Protein AF-0000000083611579 (afdb_homodimer)

InterPro domains:
  IPR036388 Winged helix-like DNA-binding domain superfamily [G3DSA:1.10.10.10] (25-136)

Foldseek 3Di:
DPDDDDPPDDPPPPDDPPRDDDQQPQVVVCVLLPLAHPLLSVVLVVQRVQADPVVQWHFDDLVVSCVVSVPDDSVVSVVSVVSCVVQVQWDWDADPVRTIIIHGDRHDHPVVVCVVCVVSVVVSVVVVVVVVVVVVVVVVVVVVVVVVVVVD/DPDDDDPPDDPPPPDDPPRDDDQQPQVVVCVLLPLAHPLLSVVLVVQVVQADPVVQWHFDDLVVSCVVSVPDDSVVSVVSVVSCVVQVQWDWDADPVRTIIIHGDRHDHPVVVCVVCVVSVVVSVVVVVVVVVVVVVVVVVVVVVVVVVVVD

Organism: NCBI:txid2304605

pLDDT: mean 95.29, std 7.44, range [42.47, 98.94]

Radius of gyration: 21.67 Å; Cα contacts (8 Å, |Δi|>4): 420; chains: 2; bounding box: 49×81×58 Å

Solvent-accessible surface area (backbone atoms only — not comparable to full-atom values): 16593 Å² total; per-residue (Å²): 129,80,73,41,76,51,60,86,37,58,30,80,94,62,69,52,94,87,43,51,44,82,35,56,54,44,53,44,55,37,35,40,53,62,50,43,52,53,59,34,52,54,52,52,49,50,45,60,69,52,48,31,82,92,80,63,35,16,61,72,51,70,58,53,52,23,48,58,59,55,42,91,48,68,64,60,54,52,53,35,53,49,35,37,34,43,49,18,35,30,45,81,47,67,43,96,86,62,44,56,29,34,38,52,29,29,67,56,50,70,66,60,46,43,70,73,36,51,69,41,48,52,53,36,51,51,50,40,49,53,47,52,51,52,50,52,51,51,51,52,54,50,54,51,53,55,55,55,59,73,73,104,130,80,71,41,77,52,62,86,36,58,30,79,94,63,70,50,93,86,42,51,46,80,37,54,56,45,54,43,54,36,34,41,52,62,50,43,51,52,60,34,52,55,52,53,50,49,45,60,70,51,47,31,81,91,79,64,34,17,62,70,50,72,58,53,51,23,50,58,60,55,42,90,51,68,64,59,54,52,52,35,52,50,35,38,34,44,49,18,35,32,44,80,46,69,42,96,86,64,45,56,29,34,38,50,28,30,66,55,51,69,66,60,47,43,69,74,37,52,69,44,48,52,53,36,51,51,51,40,51,53,46,50,51,52,49,52,50,52,49,53,52,51,54,51,54,54,56,55,60,73,72,104

Structure (mmCIF, N/CA/C/O backbone):
data_AF-0000000083611579-model_v1
#
loop_
_entity.id
_entity.type
_entity.pdbx_description
1 polymer 'Transcriptional regulator'
#
loop_
_atom_site.group_PDB
_atom_site.id
_atom_site.type_symbol
_atom_site.label_atom_id
_atom_site.label_alt_id
_atom_site.label_comp_id
_atom_site.label_asym_id
_atom_site.label_entity_id
_atom_site.label_seq_id
_atom_site.pdbx_PDB_ins_code
_atom_site.Cartn_x
_atom_site.Cartn_y
_atom_site.Cartn_z
_atom_site.occupancy
_atom_site.B_iso_or_equiv
_atom_site.auth_seq_id
_atom_site.auth_comp_id
_atom_site.auth_asym_id
_atom_site.auth_atom_id
_atom_site.pdbx_PDB_model_num
ATOM 1 N N . MET A 1 1 ? -21.781 11.016 -6.281 1 43.25 1 MET A N 1
ATOM 2 C CA . MET A 1 1 ? -20.844 10.078 -5.664 1 43.25 1 MET A CA 1
ATOM 3 C C . MET A 1 1 ? -21.266 9.758 -4.23 1 43.25 1 MET A C 1
ATOM 5 O O . MET A 1 1 ? -21.438 10.664 -3.418 1 43.25 1 MET A O 1
ATOM 9 N N . VAL A 1 2 ? -21.953 8.766 -3.934 1 50.66 2 VAL A N 1
ATOM 10 C CA . VAL A 1 2 ? -22.578 8.5 -2.643 1 50.66 2 VAL A CA 1
ATOM 11 C C . VAL A 1 2 ? -21.516 8.43 -1.556 1 50.66 2 VAL A C 1
ATOM 13 O O . VAL A 1 2 ? -20.516 7.719 -1.706 1 50.66 2 VAL A O 1
ATOM 16 N N . ALA A 1 3 ? -21.438 9.43 -0.738 1 62.97 3 ALA A N 1
ATOM 17 C CA . ALA A 1 3 ? -20.547 9.469 0.422 1 62.97 3 ALA A CA 1
ATOM 18 C C . ALA A 1 3 ? -20.625 8.172 1.22 1 62.97 3 ALA A C 1
ATOM 20 O O . ALA A 1 3 ? -21.719 7.75 1.623 1 62.97 3 ALA A O 1
ATOM 21 N N . MET A 1 4 ? -19.562 7.215 1.034 1 80.62 4 MET A N 1
ATOM 22 C CA . MET A 1 4 ? -19.516 5.938 1.741 1 80.62 4 MET A CA 1
ATOM 23 C C . MET A 1 4 ? -19.656 6.145 3.246 1 80.62 4 MET A C 1
ATOM 25 O O . MET A 1 4 ? -19.219 7.164 3.779 1 80.62 4 MET A O 1
ATOM 29 N N . ARG A 1 5 ? -20.469 5.328 3.775 1 89.31 5 ARG A N 1
ATOM 30 C CA . ARG A 1 5 ? -20.609 5.312 5.23 1 89.31 5 ARG A CA 1
ATOM 31 C C . ARG A 1 5 ? -19.297 4.867 5.891 1 89.31 5 ARG A C 1
ATOM 33 O O . ARG A 1 5 ? -18.688 3.891 5.461 1 89.31 5 ARG A O 1
ATOM 40 N N . SER A 1 6 ? -18.875 5.574 6.883 1 95.12 6 SER A N 1
ATOM 41 C CA . SER A 1 6 ? -17.703 5.207 7.684 1 95.12 6 SER A CA 1
ATOM 42 C C . SER A 1 6 ? -18.094 4.238 8.797 1 95.12 6 SER A C 1
ATOM 44 O O . SER A 1 6 ? -19.25 4.16 9.195 1 95.12 6 SER A O 1
ATOM 46 N N . SER A 1 7 ? -17.172 3.463 9.289 1 96.62 7 SER A N 1
ATOM 47 C CA . SER A 1 7 ? -17.391 2.625 10.461 1 96.62 7 SER A CA 1
ATOM 48 C C . SER A 1 7 ? -17.5 3.465 11.727 1 96.62 7 SER A C 1
ATOM 50 O O . SER A 1 7 ? -18.062 3.02 12.734 1 96.62 7 SER A O 1
ATOM 52 N N . ASN A 1 8 ? -16.891 4.664 11.781 1 96.25 8 ASN A N 1
ATOM 53 C CA . ASN A 1 8 ? -16.781 5.555 12.938 1 96.25 8 ASN A CA 1
ATOM 54 C C . ASN A 1 8 ? -16.047 4.883 14.094 1 96.25 8 ASN A C 1
ATOM 56 O O . ASN A 1 8 ? -16.234 5.25 15.25 1 96.25 8 ASN A O 1
ATOM 60 N N . VAL A 1 9 ? -15.367 3.82 13.797 1 97.25 9 VAL A N 1
ATOM 61 C CA . VAL A 1 9 ? -14.516 3.133 14.758 1 97.25 9 VAL A CA 1
ATOM 62 C C . VAL A 1 9 ? -13.047 3.414 14.453 1 97.25 9 VAL A C 1
ATOM 64 O O . VAL A 1 9 ? -12.578 3.135 13.344 1 97.25 9 VAL A O 1
ATOM 67 N N . ILE A 1 10 ? -12.359 3.934 15.422 1 97.75 10 ILE A N 1
ATOM 68 C CA . ILE A 1 10 ? -10.938 4.203 15.234 1 97.75 10 ILE A CA 1
ATOM 69 C C . ILE A 1 10 ? -10.203 2.904 14.914 1 97.75 10 ILE A C 1
ATOM 71 O O . ILE A 1 10 ? -10.391 1.891 15.586 1 97.75 10 ILE A O 1
ATOM 75 N N . CYS A 1 11 ? -9.367 2.947 13.953 1 98.31 11 CYS A N 1
ATOM 76 C CA . CYS A 1 11 ? -8.734 1.718 13.484 1 98.31 11 CYS A CA 1
ATOM 77 C C . CYS A 1 11 ? -7.738 1.189 14.508 1 98.31 11 CYS A C 1
ATOM 79 O O . CYS A 1 11 ? -7.773 0.009 14.859 1 98.31 11 CYS A O 1
ATOM 81 N N . LYS A 1 12 ? -6.969 2.213 14.992 1 95.94 12 LYS A N 1
ATOM 82 C CA . LYS A 1 12 ? -5.918 1.836 15.938 1 95.94 12 LYS A CA 1
ATOM 83 C C . LYS A 1 12 ? -6.504 1.159 17.172 1 95.94 12 LYS A C 1
ATOM 85 O O . LYS A 1 12 ? -7.441 1.674 17.781 1 95.94 12 LYS A O 1
ATOM 90 N N . ASP A 1 13 ? -6.074 -0.025 17.547 1 91.56 13 ASP A N 1
ATOM 91 C CA . ASP A 1 13 ? -6.391 -0.746 18.766 1 91.56 13 ASP A CA 1
ATOM 92 C C . ASP A 1 13 ? -7.723 -1.479 18.656 1 91.56 13 ASP A C 1
ATOM 94 O O . ASP A 1 13 ? -8.188 -2.096 19.609 1 91.56 13 ASP A O 1
ATOM 98 N N . ASN A 1 14 ? -8.391 -1.396 17.453 1 96.31 14 ASN A N 1
ATOM 99 C CA . ASN A 1 14 ? -9.703 -2.02 17.328 1 96.31 14 ASN A CA 1
ATOM 100 C C . ASN A 1 14 ? -9.695 -3.133 16.297 1 96.31 14 ASN A C 1
ATOM 102 O O . ASN A 1 14 ? -10.758 -3.635 15.906 1 96.31 14 ASN A O 1
ATOM 106 N N . LEU A 1 15 ? -8.57 -3.496 15.859 1 97.12 15 LEU A N 1
ATOM 107 C CA . LEU A 1 15 ? -8.453 -4.633 14.961 1 97.12 15 LEU A CA 1
ATOM 108 C C . LEU A 1 15 ? -8.352 -5.941 15.734 1 97.12 15 LEU A C 1
ATOM 110 O O . LEU A 1 15 ? -7.566 -6.043 16.688 1 97.12 15 LEU A O 1
ATOM 114 N N . LYS A 1 16 ? -9.172 -6.844 15.352 1 96 16 LYS A N 1
ATOM 115 C CA . LYS A 1 16 ? -9.195 -8.156 15.992 1 96 16 LYS A CA 1
ATOM 116 C C . LYS A 1 16 ? -8.305 -9.148 15.258 1 96 16 LYS A C 1
ATOM 118 O O . LYS A 1 16 ? -7.973 -8.938 14.086 1 96 16 LYS A O 1
ATOM 123 N N . PRO A 1 17 ? -7.945 -10.195 16.047 1 94 17 PRO A N 1
ATOM 124 C CA . PRO A 1 17 ? -7.199 -11.242 15.344 1 94 17 PRO A CA 1
ATOM 125 C C . PRO A 1 17 ? -7.91 -11.734 14.086 1 94 17 PRO A C 1
ATOM 127 O O . PRO A 1 17 ? -9.133 -11.922 14.094 1 94 17 PRO A O 1
ATOM 130 N N . GLY A 1 18 ? -7.301 -11.844 13.047 1 94.06 18 GLY A N 1
ATOM 131 C CA . GLY A 1 18 ? -7.867 -12.312 11.797 1 94.06 18 GLY A CA 1
ATOM 132 C C . GLY A 1 18 ? -8.242 -11.188 10.852 1 94.06 18 GLY A C 1
ATOM 133 O O . GLY A 1 18 ? -8.547 -11.43 9.68 1 94.06 18 GLY A O 1
ATOM 134 N N . GLU A 1 19 ? -8.133 -9.961 11.375 1 96.06 19 GLU A N 1
ATOM 135 C CA . GLU A 1 19 ? -8.547 -8.828 10.562 1 96.06 19 GLU A CA 1
ATOM 136 C C . GLU A 1 19 ? -7.344 -8.047 10.047 1 96.06 19 GLU A C 1
ATOM 138 O O . GLU A 1 19 ? -7.492 -6.969 9.477 1 96.06 19 GLU A O 1
ATOM 143 N N . PHE A 1 20 ? -6.168 -8.594 10.367 1 97.5 20 PHE A N 1
ATOM 144 C CA . PHE A 1 20 ? -5.008 -7.789 10 1 97.5 20 PHE A CA 1
ATOM 145 C C . PHE A 1 20 ? -3.83 -8.68 9.617 1 97.5 20 PHE A C 1
ATOM 147 O O . PHE A 1 20 ? -3.828 -9.875 9.922 1 97.5 20 PHE A O 1
ATOM 154 N N . GLU A 1 21 ? -2.959 -8.07 8.891 1 96.62 21 GLU A N 1
ATOM 155 C CA . GLU A 1 21 ? -1.603 -8.547 8.641 1 96.62 21 GLU A CA 1
ATOM 156 C C . GLU A 1 21 ? -0.565 -7.582 9.203 1 96.62 21 GLU A C 1
ATOM 158 O O . GLU A 1 21 ? -0.851 -6.398 9.398 1 96.62 21 GLU A O 1
ATOM 163 N N . LEU A 1 22 ? 0.626 -8.094 9.555 1 97.38 22 LEU A N 1
ATOM 164 C CA . LEU A 1 22 ? 1.672 -7.195 10.039 1 97.38 22 LEU A CA 1
ATOM 165 C C . LEU A 1 22 ? 2.355 -6.48 8.883 1 97.38 22 LEU A C 1
ATOM 167 O O . LEU A 1 22 ? 2.963 -7.125 8.023 1 97.38 22 LEU A O 1
ATOM 171 N N . PHE A 1 23 ? 2.154 -5.215 8.773 1 97.75 23 PHE A N 1
ATOM 172 C CA . PHE A 1 23 ? 2.773 -4.348 7.773 1 97.75 23 PHE A CA 1
ATOM 173 C C . PHE A 1 23 ? 4.18 -3.945 8.203 1 97.75 23 PHE A C 1
ATOM 175 O O . PHE A 1 23 ? 4.348 -3.217 9.188 1 97.75 23 PHE A O 1
ATOM 182 N N . PRO A 1 24 ? 5.234 -4.406 7.566 1 98.44 24 PRO A N 1
ATOM 183 C CA . PRO A 1 24 ? 6.57 -3.934 7.941 1 98.44 24 PRO A CA 1
ATOM 184 C C . PRO A 1 24 ? 6.781 -2.453 7.633 1 98.44 24 PRO A C 1
ATOM 186 O O . PRO A 1 24 ? 6.805 -2.061 6.461 1 98.44 24 PRO A O 1
ATOM 189 N N . ILE A 1 25 ? 7.07 -1.656 8.539 1 97.62 25 ILE A N 1
ATOM 190 C CA . ILE A 1 25 ? 7.137 -0.206 8.391 1 97.62 25 ILE A CA 1
ATOM 191 C C . ILE A 1 25 ? 8.32 0.169 7.496 1 97.62 25 ILE A C 1
ATOM 193 O O . ILE A 1 25 ? 8.297 1.207 6.832 1 97.62 25 ILE A O 1
ATOM 197 N N . GLN A 1 26 ? 9.336 -0.701 7.418 1 97.88 26 GLN A N 1
ATOM 198 C CA . GLN A 1 26 ? 10.539 -0.44 6.633 1 97.88 26 GLN A CA 1
ATOM 199 C C . GLN A 1 26 ? 10.227 -0.383 5.141 1 97.88 26 GLN A C 1
ATOM 201 O O . GLN A 1 26 ? 11.039 0.097 4.348 1 97.88 26 GLN A O 1
ATOM 206 N N . LEU A 1 27 ? 9.047 -0.898 4.746 1 98.5 27 LEU A N 1
ATOM 207 C CA . LEU A 1 27 ? 8.633 -0.772 3.354 1 98.5 27 LEU A CA 1
ATOM 208 C C . LEU A 1 27 ? 8.594 0.691 2.928 1 98.5 27 LEU A C 1
ATOM 210 O O . LEU A 1 27 ? 8.883 1.01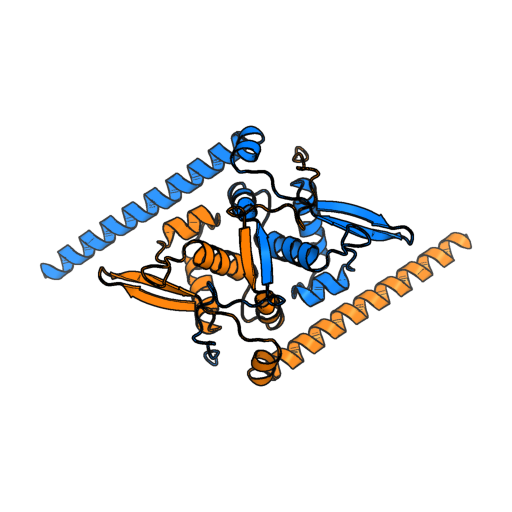1 1.771 1 98.5 27 LEU A O 1
ATOM 214 N N . ASN A 1 28 ? 8.336 1.58 3.9 1 98.06 28 ASN A N 1
ATOM 215 C CA . ASN A 1 28 ? 8.305 3.01 3.611 1 98.06 28 ASN A CA 1
ATOM 216 C C . ASN A 1 28 ? 9.656 3.516 3.131 1 98.06 28 ASN A C 1
ATOM 218 O O . ASN A 1 28 ? 9.727 4.395 2.27 1 98.06 28 ASN A O 1
ATOM 222 N N . PHE A 1 29 ? 10.688 2.938 3.633 1 98.38 29 PHE A N 1
ATOM 223 C CA . PHE A 1 29 ? 12.023 3.371 3.246 1 98.38 29 PHE A CA 1
ATOM 224 C C . PHE A 1 29 ? 12.352 2.906 1.832 1 98.38 29 PHE A C 1
ATOM 226 O O . PHE A 1 29 ? 13.055 3.602 1.094 1 98.38 29 PHE A O 1
ATOM 233 N N . TYR A 1 30 ? 11.836 1.746 1.48 1 98.62 30 TYR A N 1
ATOM 234 C CA . TYR A 1 30 ? 12.008 1.27 0.113 1 98.62 30 TYR A CA 1
ATOM 235 C C . TYR A 1 30 ? 11.289 2.186 -0.876 1 98.62 30 TYR A C 1
ATOM 237 O O . TYR A 1 30 ? 11.781 2.416 -1.983 1 98.62 30 TYR A O 1
ATOM 245 N N . LEU A 1 31 ? 10.141 2.654 -0.466 1 98.69 31 LEU A N 1
ATOM 246 C CA . LEU A 1 31 ? 9.406 3.633 -1.263 1 98.69 31 LEU A CA 1
ATOM 247 C C . LEU A 1 31 ? 10.203 4.93 -1.393 1 98.69 31 LEU A C 1
ATOM 249 O O . LEU A 1 31 ? 10.32 5.48 -2.488 1 98.69 31 LEU A O 1
ATOM 253 N N . GLN A 1 32 ? 10.773 5.398 -0.328 1 98.75 32 GLN A N 1
ATOM 254 C CA . GLN A 1 32 ? 11.5 6.66 -0.276 1 98.75 32 GLN A CA 1
ATOM 255 C C . GLN A 1 32 ? 12.719 6.629 -1.194 1 98.75 32 GLN A C 1
ATOM 257 O O . GLN A 1 32 ? 13.039 7.621 -1.851 1 98.75 32 GLN A O 1
ATOM 262 N N . LEU A 1 33 ? 13.312 5.469 -1.267 1 98.44 33 LEU A N 1
ATOM 263 C CA . LEU A 1 33 ? 14.516 5.34 -2.08 1 98.44 33 LEU A CA 1
ATOM 264 C C . LEU A 1 33 ? 14.172 4.887 -3.494 1 98.44 33 LEU A C 1
ATOM 266 O O . LEU A 1 33 ? 15.062 4.543 -4.277 1 98.44 33 LEU A O 1
ATOM 270 N N . GLU A 1 34 ? 12.914 4.719 -3.783 1 98.06 34 GLU A N 1
ATOM 271 C CA . GLU A 1 34 ? 12.391 4.422 -5.109 1 98.06 34 GLU A CA 1
ATOM 272 C C . GLU A 1 34 ? 12.82 3.033 -5.578 1 98.06 34 GLU A C 1
ATOM 274 O O . GLU A 1 34 ? 13.117 2.832 -6.758 1 98.06 34 GLU A O 1
ATOM 279 N N . LEU A 1 35 ? 12.922 2.184 -4.598 1 98.31 35 LEU A N 1
ATOM 280 C CA . LEU A 1 35 ? 13.203 0.791 -4.93 1 98.31 35 LEU A CA 1
ATOM 281 C C . LEU A 1 35 ? 11.922 0.068 -5.348 1 98.31 35 LEU A C 1
ATOM 283 O O . LEU A 1 35 ? 11.977 -0.929 -6.07 1 98.31 35 LEU A O 1
ATOM 287 N N . ILE A 1 36 ? 10.797 0.572 -4.793 1 98.62 36 ILE A N 1
ATOM 288 C CA . ILE A 1 36 ? 9.484 0.028 -5.129 1 98.62 36 ILE A CA 1
ATOM 289 C C . ILE A 1 36 ? 8.492 1.168 -5.332 1 98.62 36 ILE A C 1
ATOM 291 O O . ILE A 1 36 ? 8.805 2.33 -5.07 1 98.62 36 ILE A O 1
ATOM 295 N N . LYS A 1 37 ? 7.375 0.83 -5.879 1 98.69 37 LYS A N 1
ATOM 296 C CA . LYS A 1 37 ? 6.266 1.757 -6.086 1 98.69 37 LYS A CA 1
ATOM 297 C C . LYS A 1 37 ? 5.09 1.421 -5.172 1 98.69 37 LYS A C 1
ATOM 299 O O . LYS A 1 37 ? 5.074 0.363 -4.539 1 98.69 37 LYS A O 1
ATOM 304 N N . HIS A 1 38 ? 4.199 2.305 -5.117 1 98.81 38 HIS A N 1
ATOM 305 C CA . HIS A 1 38 ? 3.078 2.121 -4.203 1 98.81 38 HIS A CA 1
ATOM 306 C C . HIS A 1 38 ? 2.297 0.856 -4.535 1 98.81 38 HIS A C 1
ATOM 308 O O . HIS A 1 38 ? 1.854 0.139 -3.637 1 98.81 38 HIS A O 1
ATOM 314 N N . VAL A 1 39 ? 2.119 0.508 -5.797 1 98.75 39 VAL A N 1
ATOM 315 C CA . VAL A 1 39 ? 1.413 -0.704 -6.199 1 98.75 39 VAL A CA 1
ATOM 316 C C . VAL A 1 39 ? 2.168 -1.933 -5.699 1 98.75 39 VAL A C 1
ATOM 318 O O . VAL A 1 39 ? 1.556 -2.945 -5.352 1 98.75 39 VAL A O 1
ATOM 321 N N . ASP A 1 40 ? 3.506 -1.815 -5.59 1 98.88 40 ASP A N 1
ATOM 322 C CA . ASP A 1 40 ? 4.332 -2.936 -5.145 1 98.88 40 ASP A CA 1
ATOM 323 C C . ASP A 1 40 ? 4.07 -3.258 -3.676 1 98.88 40 ASP A C 1
ATOM 325 O O . ASP A 1 40 ? 4.188 -4.414 -3.26 1 98.88 40 ASP A O 1
ATOM 329 N N . ILE A 1 41 ? 3.719 -2.26 -2.912 1 98.88 41 ILE A N 1
ATOM 330 C CA . ILE A 1 41 ? 3.346 -2.467 -1.517 1 98.88 41 ILE A CA 1
ATOM 331 C C . ILE A 1 41 ? 2.135 -3.395 -1.439 1 98.88 41 ILE A C 1
ATOM 333 O O . ILE A 1 41 ? 2.131 -4.359 -0.672 1 98.88 41 ILE A O 1
ATOM 337 N N . SER A 1 42 ? 1.187 -3.146 -2.279 1 98.81 42 SER A N 1
ATOM 338 C CA . SER A 1 42 ? -0.013 -3.977 -2.301 1 98.81 42 SER A CA 1
ATOM 339 C C . SER A 1 42 ? 0.316 -5.414 -2.688 1 98.81 42 SER A C 1
ATOM 341 O O . SER A 1 42 ? -0.204 -6.359 -2.09 1 98.81 42 SER A O 1
ATOM 343 N N . VAL A 1 43 ? 1.163 -5.551 -3.641 1 98.88 43 VAL A N 1
ATOM 344 C CA . VAL A 1 43 ? 1.545 -6.883 -4.098 1 98.88 43 VAL A CA 1
ATOM 345 C C . VAL A 1 43 ? 2.314 -7.605 -2.996 1 98.88 43 VAL A C 1
ATOM 347 O O . VAL A 1 43 ? 2.033 -8.766 -2.695 1 98.88 43 VAL A O 1
ATOM 350 N N . TYR A 1 44 ? 3.232 -6.918 -2.367 1 98.94 44 TYR A N 1
ATOM 351 C CA . TYR A 1 44 ? 4 -7.48 -1.262 1 98.94 44 TYR A CA 1
ATOM 352 C C . TYR A 1 44 ? 3.082 -7.938 -0.136 1 98.94 44 TYR A C 1
ATOM 354 O O . TYR A 1 44 ? 3.203 -9.062 0.354 1 98.94 44 TYR A O 1
ATOM 362 N N . MET A 1 45 ? 2.168 -7.129 0.203 1 98.81 45 MET A N 1
ATOM 363 C CA . MET A 1 45 ? 1.261 -7.434 1.306 1 98.81 45 MET A CA 1
ATOM 364 C C . MET A 1 45 ? 0.345 -8.602 0.951 1 98.81 45 MET A C 1
ATOM 366 O O . MET A 1 45 ? 0.019 -9.422 1.81 1 98.81 45 MET A O 1
ATOM 370 N N . LYS A 1 46 ? -0.086 -8.648 -0.277 1 98.69 46 LYS A N 1
ATOM 371 C CA . LYS A 1 46 ? -0.923 -9.766 -0.708 1 98.69 46 LYS A CA 1
ATOM 372 C C . LYS A 1 46 ? -0.157 -11.078 -0.641 1 98.69 46 LYS A C 1
ATOM 374 O O . LYS A 1 46 ? -0.695 -12.094 -0.193 1 98.69 46 LYS A O 1
ATOM 379 N N . LEU A 1 47 ? 1.099 -11.023 -1.068 1 98.62 47 LEU A N 1
ATOM 380 C CA . LEU A 1 47 ? 1.927 -12.219 -0.969 1 98.62 47 LEU A CA 1
ATOM 381 C C . LEU A 1 47 ? 2.098 -12.648 0.486 1 98.62 47 LEU A C 1
ATOM 383 O O . LEU A 1 47 ? 2.064 -13.836 0.797 1 98.62 47 LEU A O 1
ATOM 387 N N . LEU A 1 48 ? 2.314 -11.68 1.358 1 98.25 48 LEU A N 1
ATOM 388 C CA . LEU A 1 48 ? 2.438 -11.953 2.785 1 98.25 48 LEU A CA 1
ATOM 389 C C . LEU A 1 48 ? 1.159 -12.586 3.326 1 98.25 48 LEU A C 1
ATOM 391 O O . LEU A 1 48 ? 1.215 -13.531 4.117 1 98.25 48 LEU A O 1
ATOM 395 N N . GLN A 1 49 ? 0.06 -12.07 2.914 1 97.38 49 GLN A N 1
ATOM 396 C CA . GLN A 1 49 ? -1.242 -12.578 3.328 1 97.38 49 GLN A CA 1
ATOM 397 C C . GLN A 1 49 ? -1.439 -14.023 2.871 1 97.38 49 GLN A C 1
ATOM 399 O O . GLN A 1 49 ? -2.064 -14.82 3.572 1 97.38 49 GLN A O 1
ATOM 404 N N . LEU A 1 50 ? -0.884 -14.367 1.754 1 97.38 50 LEU A N 1
ATOM 405 C CA . LEU A 1 50 ? -1.103 -15.672 1.141 1 97.38 50 LEU A CA 1
ATOM 406 C C . LEU A 1 50 ? -0.005 -16.656 1.542 1 97.38 50 LEU A C 1
ATOM 408 O O . LEU A 1 50 ? 0.015 -17.797 1.075 1 97.38 50 LEU A O 1
ATOM 412 N N . TYR A 1 51 ? 0.86 -16.219 2.391 1 96.81 51 TYR A N 1
ATOM 413 C CA . TYR A 1 51 ? 1.938 -17.062 2.887 1 96.81 51 TYR A CA 1
ATOM 414 C C . TYR A 1 51 ? 1.388 -18.359 3.475 1 96.81 51 TYR A C 1
ATOM 416 O O . TYR A 1 51 ? 0.455 -18.344 4.281 1 96.81 51 TYR A O 1
ATOM 424 N N . ASN A 1 52 ? 1.998 -19.453 3.031 1 95.88 52 ASN A N 1
ATOM 425 C CA . ASN A 1 52 ? 1.691 -20.766 3.592 1 95.88 52 ASN A CA 1
ATOM 426 C C . ASN A 1 52 ? 2.746 -21.203 4.602 1 95.88 52 ASN A C 1
ATOM 428 O O . ASN A 1 52 ? 3.881 -21.5 4.227 1 95.88 52 ASN A O 1
ATOM 432 N N . ARG A 1 53 ? 2.402 -21.344 5.797 1 94.31 53 ARG A N 1
ATOM 433 C CA . ARG A 1 53 ? 3.352 -21.641 6.867 1 94.31 53 ARG A CA 1
ATOM 434 C C . ARG A 1 53 ? 3.939 -23.047 6.699 1 94.31 53 ARG A C 1
ATOM 436 O O . ARG A 1 53 ? 5.105 -23.266 7.02 1 94.31 53 ARG A O 1
ATOM 443 N N . GLU A 1 54 ? 3.133 -23.953 6.289 1 95.25 54 GLU A N 1
ATOM 444 C CA . GLU A 1 54 ? 3.59 -25.328 6.113 1 95.25 54 GLU A CA 1
ATOM 445 C C . GLU A 1 54 ? 4.637 -25.422 5.008 1 95.25 54 GLU A C 1
ATOM 447 O O . GLU A 1 54 ? 5.664 -26.078 5.176 1 95.25 54 GLU A O 1
ATOM 452 N N . GLU A 1 55 ? 4.461 -24.672 3.926 1 94.38 55 GLU A N 1
ATOM 453 C CA . GLU A 1 55 ? 5.359 -24.75 2.777 1 94.38 55 GLU A CA 1
ATOM 454 C C . GLU A 1 55 ? 6.469 -23.719 2.875 1 94.38 55 GLU A C 1
ATOM 456 O O . GLU A 1 55 ? 7.547 -23.891 2.305 1 94.38 55 GLU A O 1
ATOM 461 N N . GLY A 1 56 ? 6.172 -22.562 3.549 1 94.69 56 GLY A N 1
ATOM 462 C CA . GLY A 1 56 ? 7.16 -21.516 3.736 1 94.69 56 GLY A CA 1
ATOM 463 C C . GLY A 1 56 ? 7.176 -20.5 2.609 1 94.69 56 GLY A C 1
ATOM 464 O O . GLY A 1 56 ? 8.125 -19.719 2.482 1 94.69 56 GLY A O 1
ATOM 465 N N . TYR A 1 57 ? 6.195 -20.547 1.749 1 96.81 57 TYR A N 1
ATOM 466 C CA . TYR A 1 57 ? 6.117 -19.609 0.636 1 96.81 57 TYR A CA 1
ATOM 467 C C . TYR A 1 57 ? 4.672 -19.406 0.193 1 96.81 57 TYR A C 1
ATOM 469 O O . TYR A 1 57 ? 3.77 -20.109 0.657 1 96.81 57 TYR A O 1
ATOM 477 N N . ALA A 1 58 ? 4.438 -18.375 -0.594 1 98.06 58 ALA A N 1
ATOM 478 C CA . ALA A 1 58 ? 3.154 -18.125 -1.242 1 98.06 58 ALA A CA 1
ATOM 479 C C . ALA A 1 58 ? 3.162 -18.609 -2.688 1 98.06 58 ALA A C 1
ATOM 481 O O . ALA A 1 58 ? 4.207 -18.609 -3.342 1 98.06 58 ALA A O 1
ATOM 482 N N . PHE A 1 59 ? 1.967 -18.953 -3.195 1 97.38 59 PHE A N 1
ATOM 483 C CA . PHE A 1 59 ? 1.954 -19.484 -4.555 1 97.38 59 PHE A CA 1
ATOM 484 C C . PHE A 1 59 ? 0.683 -19.062 -5.285 1 97.38 59 PHE A C 1
ATOM 486 O O . PHE A 1 59 ? -0.008 -19.906 -5.867 1 97.38 59 PHE A O 1
ATOM 493 N N . PRO A 1 60 ? 0.401 -17.812 -5.293 1 97.81 60 PRO A N 1
ATOM 494 C CA . PRO A 1 60 ? -0.727 -17.344 -6.098 1 97.81 60 PRO A CA 1
ATOM 495 C C . PRO A 1 60 ? -0.428 -17.344 -7.594 1 97.81 60 PRO A C 1
ATOM 497 O O . PRO A 1 60 ? 0.723 -17.156 -7.996 1 97.81 60 PRO A O 1
ATOM 500 N N . THR A 1 61 ? -1.52 -17.531 -8.375 1 96.06 61 THR A N 1
ATOM 501 C CA . THR A 1 61 ? -1.364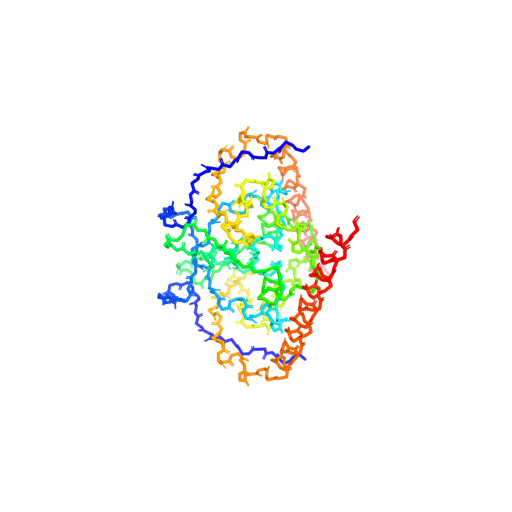 -17.328 -9.812 1 96.06 61 THR A CA 1
ATOM 502 C C . THR A 1 61 ? -1.394 -15.836 -10.148 1 96.06 61 THR A C 1
ATOM 504 O O . THR A 1 61 ? -1.894 -15.023 -9.367 1 96.06 61 THR A O 1
ATOM 507 N N . ILE A 1 62 ? -0.844 -15.5 -11.25 1 97.38 62 ILE A N 1
ATOM 508 C CA . ILE A 1 62 ? -0.867 -14.117 -11.727 1 97.38 62 ILE A CA 1
ATOM 509 C C . ILE A 1 62 ? -2.311 -13.625 -11.82 1 97.38 62 ILE A C 1
ATOM 511 O O . ILE A 1 62 ? -2.627 -12.516 -11.391 1 97.38 62 ILE A O 1
ATOM 515 N N . ALA A 1 63 ? -3.227 -14.461 -12.328 1 97.75 63 ALA A N 1
ATOM 516 C CA . ALA A 1 63 ? -4.637 -14.102 -12.469 1 97.75 63 ALA A CA 1
ATOM 517 C C . ALA A 1 63 ? -5.262 -13.797 -11.109 1 97.75 63 ALA A C 1
ATOM 519 O O . ALA A 1 63 ? -6.039 -12.852 -10.977 1 97.75 63 ALA A O 1
ATOM 520 N N . ARG A 1 64 ? -4.945 -14.5 -10.109 1 97.62 64 ARG A N 1
ATOM 521 C CA . ARG A 1 64 ? -5.488 -14.289 -8.766 1 97.62 64 ARG A CA 1
ATOM 522 C C . ARG A 1 64 ? -4.965 -12.984 -8.172 1 97.62 64 ARG A C 1
ATOM 524 O O . ARG A 1 64 ? -5.711 -12.25 -7.523 1 97.62 64 ARG A O 1
ATOM 531 N N . LEU A 1 65 ? -3.674 -12.742 -8.344 1 98.56 65 LEU A N 1
ATOM 532 C CA . LEU A 1 65 ? -3.131 -11.469 -7.898 1 98.56 65 LEU A CA 1
ATOM 533 C C . LEU A 1 65 ? -3.854 -10.305 -8.57 1 98.56 65 LEU A C 1
ATOM 535 O O . LEU A 1 65 ? -4.195 -9.32 -7.91 1 98.56 65 LEU A O 1
ATOM 539 N N . MET A 1 66 ? -4.07 -10.469 -9.906 1 98.75 66 MET A N 1
ATOM 540 C CA . MET A 1 66 ? -4.77 -9.438 -10.664 1 98.75 66 MET A CA 1
ATOM 541 C C . MET A 1 66 ? -6.164 -9.195 -10.086 1 98.75 66 MET A C 1
ATOM 543 O O . MET A 1 66 ? -6.547 -8.047 -9.844 1 98.75 66 MET A O 1
ATOM 547 N N . VAL A 1 67 ? -6.871 -10.211 -9.812 1 98.62 67 VAL A N 1
ATOM 548 C CA . VAL A 1 67 ? -8.234 -10.125 -9.312 1 98.62 67 VAL A CA 1
ATOM 549 C C . VAL A 1 67 ? -8.234 -9.547 -7.898 1 98.62 67 VAL A C 1
ATOM 551 O O . VAL A 1 67 ? -8.969 -8.602 -7.605 1 98.62 67 VAL A O 1
ATOM 554 N N . ASP A 1 68 ? -7.348 -10.039 -7.039 1 98.44 68 ASP A N 1
ATOM 555 C CA . ASP A 1 68 ? -7.336 -9.664 -5.629 1 98.44 68 ASP A CA 1
ATOM 556 C C . ASP A 1 68 ? -6.902 -8.211 -5.453 1 98.44 68 ASP A C 1
ATOM 558 O O . ASP A 1 68 ? -7.328 -7.539 -4.512 1 98.44 68 ASP A O 1
ATOM 562 N N . LEU A 1 69 ? -6.086 -7.746 -6.371 1 98.69 69 LEU A N 1
ATOM 563 C CA . LEU A 1 69 ? -5.531 -6.406 -6.215 1 98.69 69 LEU A CA 1
ATOM 564 C C . LEU A 1 69 ? -6.148 -5.441 -7.227 1 98.69 69 LEU A C 1
ATOM 566 O O . LEU A 1 69 ? -5.734 -4.285 -7.32 1 98.69 69 LEU A O 1
ATOM 570 N N . LYS A 1 70 ? -7.105 -5.945 -8.008 1 98.81 70 LYS A N 1
ATOM 571 C CA . LYS A 1 70 ? -7.836 -5.168 -9.008 1 98.81 70 LYS A CA 1
ATOM 572 C C . LYS A 1 70 ? -6.879 -4.492 -9.984 1 98.81 70 LYS A C 1
ATOM 574 O O . LYS A 1 70 ? -6.949 -3.277 -10.188 1 98.81 70 LYS A O 1
ATOM 579 N N . ILE A 1 71 ? -5.973 -5.34 -10.477 1 98.62 71 ILE A N 1
ATOM 580 C CA . ILE A 1 71 ? -5.027 -4.91 -11.5 1 98.62 71 ILE A CA 1
ATOM 581 C C . ILE A 1 71 ? -5.363 -5.578 -12.828 1 98.62 71 ILE A C 1
ATOM 583 O O . ILE A 1 71 ? -5.379 -6.809 -12.93 1 98.62 71 ILE A O 1
ATOM 587 N N . GLY A 1 72 ? -5.633 -4.836 -13.828 1 97.25 72 GLY A N 1
ATOM 588 C CA . GLY A 1 72 ? -6.137 -5.359 -15.086 1 97.25 72 GLY A CA 1
ATOM 589 C C . GLY A 1 72 ? -5.043 -5.918 -15.977 1 97.25 72 GLY A C 1
ATOM 590 O O . GLY A 1 72 ? -5.289 -6.828 -16.781 1 97.25 72 GLY A O 1
ATOM 591 N N . GLY A 1 73 ? -3.836 -5.422 -15.906 1 96.44 73 GLY A N 1
ATOM 592 C CA . GLY A 1 73 ? -2.77 -5.809 -16.812 1 96.44 73 GLY A CA 1
ATOM 593 C C . GLY A 1 73 ? -1.787 -6.789 -16.203 1 96.44 73 GLY A C 1
ATOM 594 O O . GLY A 1 73 ? -1.223 -6.527 -15.141 1 96.44 73 GLY A O 1
ATOM 595 N N . LYS A 1 74 ? -1.543 -7.879 -16.938 1 96.88 74 LYS A N 1
ATOM 596 C CA . LYS A 1 74 ? -0.541 -8.852 -16.516 1 96.88 74 LYS A CA 1
ATOM 597 C C . LYS A 1 74 ? 0.839 -8.211 -16.406 1 96.88 74 LYS A C 1
ATOM 599 O O . LYS A 1 74 ? 1.617 -8.547 -15.516 1 96.88 74 LYS A O 1
ATOM 604 N N . ALA A 1 75 ? 1.077 -7.375 -17.312 1 97.94 75 ALA A N 1
ATOM 605 C CA . ALA A 1 75 ? 2.369 -6.695 -17.344 1 97.94 75 ALA A CA 1
ATOM 606 C C . ALA A 1 75 ? 2.609 -5.906 -16.062 1 97.94 75 ALA A C 1
ATOM 608 O O . ALA A 1 75 ? 3.74 -5.828 -15.578 1 97.94 75 ALA A O 1
ATOM 609 N N . THR A 1 76 ? 1.556 -5.273 -15.484 1 98.5 76 THR A N 1
ATOM 610 C CA . THR A 1 76 ? 1.676 -4.508 -14.25 1 98.5 76 THR A CA 1
ATOM 611 C C . THR A 1 76 ? 2.092 -5.414 -13.094 1 98.5 76 THR A C 1
ATOM 613 O O . THR A 1 76 ? 2.982 -5.066 -12.312 1 98.5 76 THR A O 1
ATOM 616 N N . ILE A 1 77 ? 1.503 -6.574 -13 1 98.69 77 ILE A N 1
ATOM 617 C CA . ILE A 1 77 ? 1.858 -7.531 -11.961 1 98.69 77 ILE A CA 1
ATOM 618 C C . ILE A 1 77 ? 3.297 -8 -12.156 1 98.69 77 ILE A C 1
ATOM 620 O O . ILE A 1 77 ? 4.09 -8.016 -11.211 1 98.69 77 ILE A O 1
ATOM 624 N N . ASP A 1 78 ? 3.596 -8.305 -13.391 1 98.12 78 ASP A N 1
ATOM 625 C CA . ASP A 1 78 ? 4.938 -8.797 -13.695 1 98.12 78 ASP A CA 1
ATOM 626 C C . ASP A 1 78 ? 5.996 -7.758 -13.344 1 98.12 78 ASP A C 1
ATOM 628 O O . ASP A 1 78 ? 7.023 -8.086 -12.742 1 98.12 78 ASP A O 1
ATOM 632 N N . ASN A 1 79 ? 5.734 -6.566 -13.719 1 98.75 79 ASN A N 1
ATOM 633 C CA . ASN A 1 79 ? 6.66 -5.484 -13.406 1 98.75 79 ASN A CA 1
ATOM 634 C C . ASN A 1 79 ? 6.809 -5.293 -11.898 1 98.75 79 ASN A C 1
ATOM 636 O O . ASN A 1 79 ? 7.906 -5.027 -11.406 1 98.75 79 ASN A O 1
ATOM 640 N N . SER A 1 80 ? 5.73 -5.391 -11.188 1 98.81 80 SER A N 1
ATOM 641 C CA . SER A 1 80 ? 5.773 -5.258 -9.734 1 98.81 80 SER A CA 1
ATOM 642 C C . SER A 1 80 ? 6.598 -6.375 -9.102 1 98.81 80 SER A C 1
ATOM 644 O O . SER A 1 80 ? 7.445 -6.117 -8.25 1 98.81 80 SER A O 1
ATOM 646 N N . LEU A 1 81 ? 6.312 -7.574 -9.531 1 98.62 81 LEU A N 1
ATOM 647 C CA . LEU A 1 81 ? 7.062 -8.711 -9.016 1 98.62 81 LEU A CA 1
ATOM 648 C C . LEU A 1 81 ? 8.555 -8.562 -9.305 1 98.62 81 LEU A C 1
ATOM 650 O O . LEU A 1 81 ? 9.391 -8.898 -8.469 1 98.62 81 LEU A O 1
ATOM 654 N N . ASP A 1 82 ? 8.844 -8.055 -10.477 1 98.44 82 ASP A N 1
ATOM 655 C CA . ASP A 1 82 ? 10.234 -7.824 -10.844 1 98.44 82 ASP A CA 1
ATOM 656 C C . ASP A 1 82 ? 10.883 -6.789 -9.93 1 98.44 82 ASP A C 1
ATOM 658 O O . ASP A 1 82 ? 12.008 -6.98 -9.461 1 98.44 82 ASP A O 1
ATOM 662 N N . ARG A 1 83 ? 10.234 -5.715 -9.617 1 98.5 83 ARG A N 1
ATOM 663 C CA . ARG A 1 83 ? 10.766 -4.688 -8.727 1 98.5 83 ARG A CA 1
ATOM 664 C C . ARG A 1 83 ? 10.977 -5.238 -7.324 1 98.5 83 ARG A C 1
ATOM 666 O O . ARG A 1 83 ? 12.008 -4.977 -6.695 1 98.5 83 ARG A O 1
ATOM 673 N N . LEU A 1 84 ? 9.977 -5.992 -6.852 1 98.75 84 LEU A N 1
ATOM 674 C CA . LEU A 1 84 ? 10.07 -6.586 -5.523 1 98.75 84 LEU A CA 1
ATOM 675 C C . LEU A 1 84 ? 11.242 -7.555 -5.441 1 98.75 84 LEU A C 1
ATOM 677 O O . LEU A 1 84 ? 11.938 -7.617 -4.418 1 98.75 84 LEU A O 1
ATOM 681 N N . GLU A 1 85 ? 11.406 -8.266 -6.512 1 98.56 85 GLU A N 1
ATOM 682 C CA . GLU A 1 85 ? 12.523 -9.203 -6.523 1 98.56 85 GLU A CA 1
ATOM 683 C C . GLU A 1 85 ? 13.859 -8.469 -6.594 1 98.56 85 GLU A C 1
ATOM 685 O O . GLU A 1 85 ? 14.789 -8.773 -5.84 1 98.56 85 GLU A O 1
ATOM 690 N N . LYS A 1 86 ? 13.961 -7.5 -7.441 1 98.25 86 LYS A N 1
ATOM 691 C CA . LYS A 1 86 ? 15.18 -6.715 -7.602 1 98.25 86 LYS A CA 1
ATOM 692 C C . LYS A 1 86 ? 15.531 -5.965 -6.316 1 98.25 86 LYS A C 1
ATOM 694 O O . LYS A 1 86 ? 16.703 -5.723 -6.035 1 98.25 86 LYS A O 1
ATOM 699 N N . SER A 1 87 ? 14.57 -5.668 -5.508 1 98.31 87 SER A N 1
ATOM 700 C CA . SER A 1 87 ? 14.781 -4.934 -4.262 1 98.31 87 SER A CA 1
ATOM 701 C C . SER A 1 87 ? 15.086 -5.883 -3.109 1 98.31 87 SER A C 1
ATOM 703 O O . SER A 1 87 ? 15.273 -5.445 -1.972 1 98.31 87 SER A O 1
ATOM 705 N N . GLY A 1 88 ? 15 -7.168 -3.393 1 98.25 88 GLY A N 1
ATOM 706 C CA . GLY A 1 88 ? 15.352 -8.156 -2.387 1 98.25 88 GLY A CA 1
ATOM 707 C C . GLY A 1 88 ? 14.211 -8.477 -1.438 1 98.25 88 GLY A C 1
ATOM 708 O O . GLY A 1 88 ? 14.422 -9.102 -0.394 1 98.25 88 GLY A O 1
ATOM 709 N N . LEU A 1 89 ? 13.023 -8.055 -1.786 1 98.69 89 LEU A N 1
ATOM 710 C CA . LEU A 1 89 ? 11.891 -8.219 -0.885 1 98.69 89 LEU A CA 1
ATOM 711 C C . LEU A 1 89 ? 11.211 -9.562 -1.112 1 98.69 89 LEU A C 1
ATOM 713 O O . LEU A 1 89 ? 10.508 -10.07 -0.232 1 98.69 89 LEU A O 1
ATOM 717 N N . ILE A 1 90 ? 11.383 -10.055 -2.338 1 98.75 90 ILE A N 1
ATOM 718 C CA . ILE A 1 90 ? 10.867 -11.398 -2.598 1 98.75 90 ILE A CA 1
ATOM 719 C C . ILE A 1 90 ? 11.867 -12.18 -3.451 1 98.75 90 ILE A C 1
ATOM 721 O O . ILE A 1 90 ? 12.805 -11.602 -4.004 1 98.75 90 ILE A O 1
ATOM 725 N N . GLU A 1 91 ? 11.664 -13.445 -3.488 1 98.19 91 GLU A N 1
ATOM 726 C CA . GLU A 1 91 ? 12.336 -14.352 -4.414 1 98.19 91 GLU A CA 1
ATOM 727 C C . GLU A 1 91 ? 11.328 -15.227 -5.16 1 98.19 91 GLU A C 1
ATOM 729 O O . GLU A 1 91 ? 10.477 -15.867 -4.539 1 98.19 91 GLU A O 1
ATOM 734 N N . LYS A 1 92 ? 11.438 -15.164 -6.445 1 97.38 92 LYS A N 1
ATOM 735 C CA . LYS A 1 92 ? 10.594 -16 -7.293 1 97.38 92 LYS A CA 1
ATOM 736 C C . LYS A 1 92 ? 11.281 -17.328 -7.609 1 97.38 92 LYS A C 1
ATOM 738 O O . LYS A 1 92 ? 12.484 -17.359 -7.871 1 97.38 92 LYS A O 1
ATOM 743 N N . ALA A 1 93 ? 10.508 -18.375 -7.5 1 96.38 93 ALA A N 1
ATOM 744 C CA . ALA A 1 93 ? 11 -19.703 -7.863 1 96.38 93 ALA A CA 1
ATOM 745 C C . ALA A 1 93 ? 9.883 -20.562 -8.438 1 96.38 93 ALA A C 1
ATOM 747 O O . ALA A 1 93 ? 8.734 -20.109 -8.547 1 96.38 93 ALA A O 1
ATOM 748 N N . LYS A 1 94 ? 10.227 -21.703 -9 1 94.06 94 LYS A N 1
ATOM 749 C CA . LYS A 1 94 ? 9.242 -22.672 -9.484 1 94.06 94 LYS A CA 1
ATOM 750 C C . LYS A 1 94 ? 9.062 -23.797 -8.477 1 94.06 94 LYS A C 1
ATOM 752 O O . LYS A 1 94 ? 10.039 -24.375 -7.996 1 94.06 94 LYS A O 1
ATOM 757 N N . GLY A 1 95 ? 7.844 -24.016 -8.125 1 89.12 95 GLY A N 1
ATOM 758 C CA . GLY A 1 95 ? 7.539 -25.109 -7.215 1 89.12 95 GLY A CA 1
ATOM 759 C C . GLY A 1 95 ? 7.629 -26.469 -7.879 1 89.12 95 GLY A C 1
ATOM 760 O O . GLY A 1 95 ? 8.062 -26.578 -9.023 1 89.12 95 GLY A O 1
ATOM 761 N N . TYR A 1 96 ? 7.363 -27.531 -7.121 1 85.44 96 TYR A N 1
ATOM 762 C CA . TYR A 1 96 ? 7.477 -28.906 -7.559 1 85.44 96 TYR A CA 1
ATOM 763 C C . TYR A 1 96 ? 6.625 -29.172 -8.789 1 85.44 96 TYR A C 1
ATOM 765 O O . TYR A 1 96 ? 7.043 -29.875 -9.711 1 85.44 96 TYR A O 1
ATOM 773 N N . ARG A 1 97 ? 5.496 -28.578 -9.031 1 84.38 97 ARG A N 1
ATOM 774 C CA . ARG A 1 97 ? 4.605 -28.812 -10.156 1 84.38 97 ARG A CA 1
ATOM 775 C C . ARG A 1 97 ? 4.754 -27.734 -11.219 1 84.38 97 ARG A C 1
ATOM 777 O O . ARG A 1 97 ? 3.912 -27.609 -12.109 1 84.38 97 ARG A O 1
ATOM 784 N N . GLY A 1 98 ? 5.723 -26.922 -11.023 1 85.81 98 GLY A N 1
ATOM 785 C CA . GLY A 1 98 ? 5.984 -25.906 -12.031 1 85.81 98 GLY A CA 1
ATOM 786 C C . GLY A 1 98 ? 5.305 -24.594 -11.742 1 85.81 98 GLY A C 1
ATOM 787 O O . GLY A 1 98 ? 5.492 -23.609 -12.469 1 85.81 98 GLY A O 1
ATOM 788 N N . ASN A 1 99 ? 4.512 -24.594 -10.703 1 88.56 99 ASN A N 1
ATOM 789 C CA . AS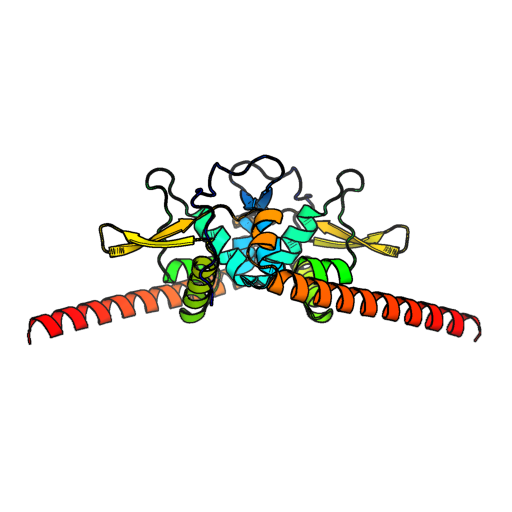N A 1 99 ? 3.842 -23.344 -10.336 1 88.56 99 ASN A CA 1
ATOM 790 C C . ASN A 1 99 ? 4.816 -22.344 -9.734 1 88.56 99 ASN A C 1
ATOM 792 O O . ASN A 1 99 ? 5.789 -22.719 -9.078 1 88.56 99 ASN A O 1
ATOM 796 N N . ASN A 1 100 ? 4.531 -21.078 -10.008 1 94.88 100 ASN A N 1
ATOM 797 C CA . ASN A 1 100 ? 5.359 -20.031 -9.406 1 94.88 100 ASN A CA 1
ATOM 798 C C . ASN A 1 100 ? 5.18 -19.984 -7.887 1 94.88 100 ASN A C 1
ATOM 800 O O . ASN A 1 100 ? 4.066 -20.141 -7.387 1 94.88 100 ASN A O 1
ATOM 804 N N . ILE A 1 101 ? 6.273 -19.875 -7.191 1 97.88 101 ILE A N 1
ATOM 805 C CA . ILE A 1 101 ? 6.238 -19.688 -5.746 1 97.88 101 ILE A CA 1
ATOM 806 C C . ILE A 1 101 ? 7.02 -18.438 -5.363 1 97.88 101 ILE A C 1
ATOM 808 O O . ILE A 1 101 ? 7.934 -18.031 -6.082 1 97.88 101 ILE A O 1
ATOM 812 N N . TYR A 1 102 ? 6.656 -17.859 -4.219 1 98.5 102 TYR A N 1
ATOM 813 C CA . TYR A 1 102 ? 7.25 -16.594 -3.793 1 98.5 102 TYR A CA 1
ATOM 814 C C . TYR A 1 102 ? 7.684 -16.656 -2.332 1 98.5 102 TYR A C 1
ATOM 816 O O . TYR A 1 102 ? 6.852 -16.859 -1.442 1 98.5 102 TYR A O 1
ATOM 824 N N . TYR A 1 103 ? 8.961 -16.531 -2.098 1 98.25 103 TYR A N 1
ATOM 825 C CA . TYR A 1 103 ? 9.445 -16.266 -0.749 1 98.25 103 TYR A CA 1
ATOM 826 C C . TYR A 1 103 ? 9.352 -14.781 -0.423 1 98.25 103 TYR A C 1
ATOM 828 O O . TYR A 1 103 ? 9.766 -13.938 -1.22 1 98.25 103 TYR A O 1
ATOM 836 N N . VAL A 1 104 ? 8.797 -14.469 0.697 1 98.69 104 VAL A N 1
ATOM 837 C CA . VAL A 1 104 ? 8.617 -13.078 1.091 1 98.69 104 VAL A CA 1
ATOM 838 C C . VAL A 1 104 ? 9.547 -12.734 2.252 1 98.69 104 VAL A C 1
ATOM 840 O O . VAL A 1 104 ? 9.445 -13.328 3.33 1 98.69 104 VAL A O 1
ATOM 843 N N . TYR A 1 105 ? 10.398 -11.797 2.021 1 98.56 105 TYR A N 1
ATOM 844 C CA . TYR A 1 105 ? 11.461 -11.516 2.986 1 98.56 105 TYR A CA 1
ATOM 845 C C . TYR A 1 105 ? 11.18 -10.219 3.742 1 98.56 105 TYR A C 1
ATOM 847 O O . TYR A 1 105 ? 10.547 -9.305 3.209 1 98.56 105 TYR A O 1
ATOM 855 N N . LYS A 1 106 ? 11.68 -10.242 4.93 1 98.44 106 LYS A N 1
ATOM 856 C CA . LYS A 1 106 ? 11.641 -9.039 5.75 1 98.44 106 LYS A CA 1
ATOM 857 C C . LYS A 1 106 ? 12.469 -7.918 5.125 1 98.44 106 LYS A C 1
ATOM 859 O O . LYS A 1 106 ? 13.594 -8.148 4.684 1 98.44 106 LYS A O 1
ATOM 864 N N . PRO A 1 107 ? 11.914 -6.703 5.031 1 98.44 107 PRO A N 1
ATOM 865 C CA . PRO A 1 107 ? 12.742 -5.609 4.516 1 98.44 107 PRO A CA 1
ATOM 866 C C . PRO A 1 107 ? 13.961 -5.332 5.395 1 98.44 107 PRO A C 1
ATOM 868 O O . PRO A 1 107 ? 13.922 -5.562 6.605 1 98.44 107 PRO A O 1
ATOM 871 N N . LEU A 1 108 ? 14.945 -4.852 4.762 1 98 108 LEU A N 1
ATOM 872 C CA . LEU A 1 108 ? 16.109 -4.391 5.516 1 98 108 LEU A CA 1
ATOM 873 C C . LEU A 1 108 ? 15.758 -3.156 6.344 1 98 108 LEU A C 1
ATOM 875 O O . LEU A 1 108 ? 14.844 -2.408 5.996 1 98 108 LEU A O 1
ATOM 879 N N . ASP A 1 109 ? 16.516 -2.998 7.434 1 96.12 109 ASP A N 1
ATOM 880 C CA . ASP A 1 109 ? 16.266 -1.792 8.219 1 96.12 109 ASP A CA 1
ATOM 881 C C . ASP A 1 109 ? 16.859 -0.562 7.535 1 96.12 109 ASP A C 1
ATOM 883 O O . ASP A 1 109 ? 17.625 -0.687 6.582 1 96.12 109 ASP A O 1
ATOM 887 N N . LYS A 1 110 ? 16.422 0.5 8.055 1 96 110 LYS A N 1
ATOM 888 C CA . LYS A 1 110 ? 16.781 1.78 7.457 1 96 110 LYS A CA 1
ATOM 889 C C . LYS A 1 110 ? 18.297 1.923 7.359 1 96 110 LYS A C 1
ATOM 891 O O . LYS A 1 110 ? 18.828 2.375 6.336 1 96 110 LYS A O 1
ATOM 896 N N . TYR A 1 111 ? 19 1.61 8.367 1 97 111 TYR A N 1
ATOM 897 C CA . TYR A 1 111 ? 20.453 1.769 8.414 1 97 111 TYR A CA 1
ATOM 898 C C . TYR A 1 111 ? 21.125 0.897 7.359 1 97 111 TYR A C 1
ATOM 900 O O . TYR A 1 111 ? 22.016 1.36 6.641 1 97 111 TYR A O 1
ATOM 908 N N . GLU A 1 112 ? 20.75 -0.337 7.32 1 96.56 112 GLU A N 1
ATOM 909 C CA . GLU A 1 112 ? 21.297 -1.263 6.332 1 96.56 112 GLU A CA 1
ATOM 910 C C . GLU A 1 112 ? 21.031 -0.776 4.91 1 96.56 112 GLU A C 1
ATOM 912 O O . GLU A 1 112 ? 21.922 -0.81 4.062 1 96.56 112 GLU A O 1
ATOM 917 N N . LEU A 1 113 ? 19.828 -0.332 4.699 1 96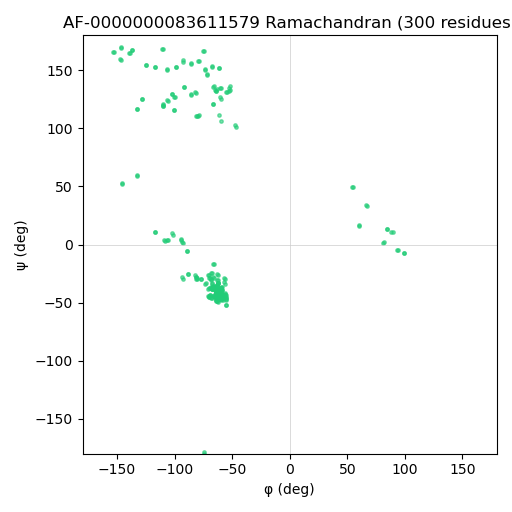.88 113 LEU A N 1
ATOM 918 C CA . LEU A 1 113 ? 19.438 0.144 3.375 1 96.88 113 LEU A CA 1
ATOM 919 C C . LEU A 1 113 ? 20.266 1.365 2.975 1 96.88 113 LEU A C 1
ATOM 921 O O . LEU A 1 113 ? 20.734 1.455 1.838 1 96.88 113 LEU A O 1
ATOM 925 N N . ASN A 1 114 ? 20.438 2.26 3.879 1 97.31 114 ASN A N 1
ATOM 926 C CA . ASN A 1 114 ? 21.203 3.471 3.619 1 97.31 114 ASN A CA 1
ATOM 927 C C . ASN A 1 114 ? 22.656 3.15 3.287 1 97.31 114 ASN A C 1
ATOM 929 O O . ASN A 1 114 ? 23.266 3.795 2.424 1 97.31 114 ASN A O 1
ATOM 933 N N . LYS A 1 115 ? 23.172 2.238 3.994 1 96.81 115 LYS A N 1
ATOM 934 C CA . LYS A 1 115 ? 24.547 1.841 3.77 1 96.81 115 LYS A CA 1
ATOM 935 C C . LYS A 1 115 ? 24.734 1.228 2.385 1 96.81 115 LYS A C 1
ATOM 937 O O . LYS A 1 115 ? 25.75 1.457 1.725 1 96.81 115 LYS A O 1
ATOM 942 N N . LEU A 1 116 ? 23.766 0.521 1.977 1 96.69 116 LEU A N 1
ATOM 943 C CA . LEU A 1 116 ? 23.828 -0.197 0.709 1 96.69 116 LEU A CA 1
ATOM 944 C C . LEU A 1 116 ? 23.609 0.75 -0.465 1 96.69 116 LEU A C 1
ATOM 946 O O . LEU A 1 116 ? 24.156 0.539 -1.551 1 96.69 116 LEU A O 1
ATOM 950 N N . LEU A 1 117 ? 22.844 1.816 -0.258 1 97.62 117 LEU A N 1
ATOM 951 C CA . LEU A 1 117 ? 22.438 2.662 -1.373 1 97.62 117 LEU A CA 1
ATOM 952 C C . LEU A 1 117 ? 22.656 4.137 -1.047 1 97.62 117 LEU A C 1
ATOM 954 O O . LEU A 1 117 ? 21.719 4.934 -1.107 1 97.62 117 LEU A O 1
ATOM 958 N N . PRO A 1 118 ? 23.859 4.559 -0.75 1 97.31 118 PRO A N 1
ATOM 959 C CA . PRO A 1 118 ? 24.125 5.945 -0.361 1 97.31 118 PRO A CA 1
ATOM 960 C C . PRO A 1 118 ? 23.719 6.949 -1.435 1 97.31 118 PRO A C 1
ATOM 962 O O . PRO A 1 118 ? 23.266 8.055 -1.114 1 97.31 118 PRO A O 1
ATOM 965 N N . GLU A 1 119 ? 23.906 6.57 -2.66 1 98 119 GLU A N 1
ATOM 966 C CA . GLU A 1 119 ? 23.547 7.488 -3.736 1 98 119 GLU A CA 1
ATOM 967 C C . GLU A 1 119 ? 22.047 7.77 -3.75 1 98 119 GLU A C 1
ATOM 969 O O . GLU A 1 119 ? 21.625 8.891 -4.031 1 98 119 GLU A O 1
ATOM 974 N N . LYS A 1 120 ? 21.234 6.75 -3.52 1 98.06 120 LYS A N 1
ATOM 975 C CA . LYS A 1 120 ? 19.781 6.93 -3.465 1 98.06 120 LYS A CA 1
ATOM 976 C C . LYS A 1 120 ? 19.391 7.758 -2.246 1 98.06 120 LYS A C 1
ATOM 978 O O . LYS A 1 120 ? 18.406 8.516 -2.299 1 98.06 120 LYS A O 1
ATOM 983 N N . VAL A 1 121 ? 20.109 7.613 -1.186 1 98.44 121 VAL A N 1
ATOM 984 C CA . VAL A 1 121 ? 19.859 8.398 0.016 1 98.44 121 VAL A CA 1
ATOM 985 C C . VAL A 1 121 ? 20.062 9.883 -0.28 1 98.44 121 VAL A C 1
ATOM 987 O O . VAL A 1 121 ? 19.266 10.727 0.142 1 98.44 121 VAL A O 1
ATOM 990 N N . VAL A 1 122 ? 21.125 10.18 -0.957 1 98.62 122 VAL A N 1
ATOM 991 C CA . VAL A 1 122 ? 21.422 11.562 -1.325 1 98.62 122 VAL A CA 1
ATOM 992 C C . VAL A 1 122 ? 20.281 12.133 -2.156 1 98.62 122 VAL A C 1
ATOM 994 O O . VAL A 1 122 ? 19.812 13.242 -1.902 1 98.62 122 VAL A O 1
ATOM 997 N N . LYS A 1 123 ? 19.844 11.344 -3.154 1 98.56 123 LYS A N 1
ATOM 998 C CA . LYS A 1 123 ? 18.734 11.781 -4.004 1 98.56 123 LYS A CA 1
ATOM 999 C C . LYS A 1 123 ? 17.469 12.023 -3.182 1 98.56 123 LYS A C 1
ATOM 1001 O O . LYS A 1 123 ? 16.734 12.977 -3.438 1 98.56 123 LYS A O 1
ATOM 1006 N N . TYR A 1 124 ? 17.219 11.164 -2.273 1 98.62 124 TYR A N 1
ATOM 1007 C CA . TYR A 1 124 ? 16.047 11.312 -1.421 1 98.62 124 TYR A CA 1
ATOM 1008 C C . TYR A 1 124 ? 16.141 12.57 -0.567 1 98.62 124 TYR A C 1
ATOM 1010 O O . TYR A 1 124 ? 15.156 13.281 -0.376 1 98.62 124 TYR A O 1
ATOM 1018 N N . LYS A 1 125 ? 17.312 12.82 0.019 1 98.5 125 LYS A N 1
ATOM 1019 C CA . LYS A 1 125 ? 17.531 14.016 0.83 1 98.5 125 LYS A CA 1
ATOM 1020 C C . LYS A 1 125 ? 17.312 15.281 0.005 1 98.5 125 LYS A C 1
ATOM 1022 O O . LYS A 1 125 ? 16.766 16.266 0.502 1 98.5 125 LYS A O 1
ATOM 1027 N N . GLU A 1 126 ? 17.766 15.273 -1.181 1 98.69 126 GLU A N 1
ATOM 1028 C CA . GLU A 1 126 ? 17.531 16.391 -2.086 1 98.69 126 GLU A CA 1
ATOM 1029 C C . GLU A 1 126 ? 16.047 16.609 -2.328 1 98.69 126 GLU A C 1
ATOM 1031 O O . GLU A 1 126 ? 15.57 17.75 -2.354 1 98.69 126 GLU A O 1
ATOM 1036 N N . PHE A 1 127 ? 15.406 15.516 -2.594 1 98.75 127 PHE A N 1
ATOM 1037 C CA . PHE A 1 127 ? 13.953 15.555 -2.766 1 98.75 127 PHE A CA 1
ATOM 1038 C C . PHE A 1 127 ? 13.281 16.172 -1.549 1 98.75 127 PHE A C 1
ATOM 1040 O O . PHE A 1 127 ? 12.438 17.062 -1.687 1 98.75 127 PHE A O 1
ATOM 1047 N N . GLU A 1 128 ? 13.609 15.656 -0.385 1 98.5 128 GLU A N 1
ATOM 1048 C CA . GLU A 1 128 ? 13.047 16.141 0.868 1 98.5 128 GLU A CA 1
ATOM 1049 C C . GLU A 1 128 ? 13.273 17.656 1.02 1 98.5 128 GLU A C 1
ATOM 1051 O O . GLU A 1 128 ? 12.344 18.391 1.358 1 98.5 128 GLU A O 1
ATOM 1056 N N . GLU A 1 129 ? 14.461 18.109 0.779 1 98.44 129 GLU A N 1
ATOM 1057 C CA . GLU A 1 129 ? 14.805 19.516 0.896 1 98.44 129 GLU A CA 1
ATOM 1058 C C . GLU A 1 129 ? 13.961 20.375 -0.05 1 98.44 129 GLU A C 1
ATOM 1060 O O . GLU A 1 129 ? 13.492 21.453 0.327 1 98.44 129 GLU A O 1
ATOM 1065 N N . LYS A 1 130 ? 13.852 19.891 -1.186 1 98.38 130 LYS A N 1
ATOM 1066 C CA . LYS A 1 130 ? 13.062 20.609 -2.178 1 98.38 130 LYS A CA 1
ATOM 1067 C C . LYS A 1 130 ? 11.617 20.766 -1.725 1 98.38 130 LYS A C 1
ATOM 1069 O O . LYS A 1 130 ? 11.047 21.859 -1.814 1 98.38 130 LYS A O 1
ATOM 1074 N N . ILE A 1 131 ? 11.055 19.734 -1.252 1 98.38 131 ILE A N 1
ATOM 1075 C CA . ILE A 1 131 ? 9.664 19.75 -0.815 1 98.38 131 ILE A CA 1
ATOM 1076 C C . ILE A 1 131 ? 9.5 20.703 0.365 1 98.38 131 ILE A C 1
ATOM 1078 O O . ILE A 1 131 ? 8.562 21.5 0.395 1 98.38 131 ILE A O 1
ATOM 1082 N N . LEU A 1 132 ? 10.352 20.562 1.31 1 97.31 132 LEU A N 1
ATOM 1083 C CA . LEU A 1 132 ? 10.234 21.375 2.521 1 97.31 132 LEU A CA 1
ATOM 1084 C C . LEU A 1 132 ? 10.484 22.844 2.219 1 97.31 132 LEU A C 1
ATOM 1086 O O . LEU A 1 132 ? 9.867 23.719 2.83 1 97.31 132 LEU A O 1
ATOM 1090 N N . LYS A 1 133 ? 11.375 23.156 1.338 1 96.88 133 LYS A N 1
ATOM 1091 C CA . LYS A 1 133 ? 11.609 24.531 0.909 1 96.88 133 LYS A CA 1
ATOM 1092 C C . LYS A 1 133 ? 10.352 25.125 0.282 1 96.88 133 LYS A C 1
ATOM 1094 O O . LYS A 1 133 ? 9.984 26.266 0.589 1 96.88 133 LYS A O 1
ATOM 1099 N N . ASN A 1 134 ? 9.758 24.344 -0.568 1 96.56 134 ASN A N 1
ATOM 1100 C CA . ASN A 1 134 ? 8.539 24.797 -1.219 1 96.56 134 ASN A CA 1
ATOM 1101 C C . ASN A 1 134 ? 7.418 25.031 -0.208 1 96.56 134 ASN A C 1
ATOM 1103 O O . ASN A 1 134 ? 6.637 25.969 -0.343 1 96.56 134 ASN A O 1
ATOM 1107 N N . ALA A 1 135 ? 7.324 24.156 0.747 1 94.75 135 ALA A N 1
ATOM 1108 C CA . ALA A 1 135 ? 6.305 24.297 1.786 1 94.75 135 ALA A CA 1
ATOM 1109 C C . ALA A 1 135 ? 6.5 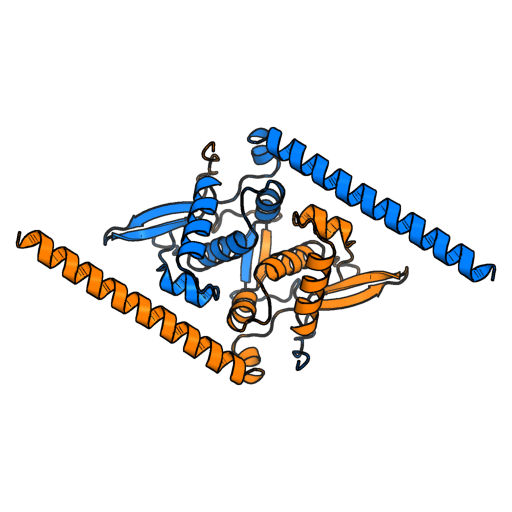25.578 2.582 1 94.75 135 ALA A C 1
ATOM 1111 O O . ALA A 1 135 ? 5.527 26.25 2.922 1 94.75 135 ALA A O 1
ATOM 1112 N N . ASN A 1 136 ? 7.727 25.891 2.9 1 94.06 136 ASN A N 1
ATOM 1113 C CA . ASN A 1 136 ? 8.047 27.109 3.625 1 94.06 136 ASN A CA 1
ATOM 1114 C C . ASN A 1 136 ? 7.699 28.359 2.805 1 94.06 136 ASN A C 1
ATOM 1116 O O . ASN A 1 136 ? 7.195 29.344 3.346 1 94.06 136 ASN A O 1
ATOM 1120 N N . LEU A 1 137 ? 8 28.297 1.572 1 94 137 LEU A N 1
ATOM 1121 C CA . LEU A 1 137 ? 7.684 29.406 0.679 1 94 137 LEU A CA 1
ATOM 1122 C C . LEU A 1 137 ? 6.176 29.641 0.608 1 94 137 LEU A C 1
ATOM 1124 O O . LEU A 1 137 ? 5.711 30.781 0.608 1 94 137 LEU A O 1
ATOM 1128 N N . ASP A 1 138 ? 5.477 28.609 0.521 1 92 138 ASP A N 1
ATOM 1129 C CA . ASP A 1 138 ? 4.02 28.688 0.486 1 92 138 ASP A CA 1
ATOM 1130 C C . ASP A 1 138 ? 3.477 29.312 1.768 1 92 138 ASP A C 1
ATOM 1132 O O . ASP A 1 138 ? 2.525 30.109 1.727 1 92 138 ASP A O 1
ATOM 1136 N N . LYS A 1 139 ? 4.02 29.016 2.844 1 91.12 139 LYS A N 1
ATOM 1137 C CA . LYS A 1 139 ? 3.604 29.562 4.129 1 91.12 139 LYS A CA 1
ATOM 1138 C C . LYS A 1 139 ? 3.838 31.062 4.188 1 91.12 139 LYS A C 1
ATOM 1140 O O . LYS A 1 139 ? 2.98 31.812 4.656 1 91.12 139 LYS A O 1
ATOM 1145 N N . VAL A 1 140 ? 4.938 31.422 3.744 1 92.38 140 VAL A N 1
ATOM 1146 C CA . VAL A 1 140 ? 5.305 32.844 3.734 1 92.38 140 VAL A CA 1
ATOM 1147 C C . VAL A 1 140 ? 4.344 33.625 2.838 1 92.38 140 VAL A C 1
ATOM 1149 O O . VAL A 1 140 ? 3.865 34.688 3.215 1 92.38 140 VAL A O 1
ATOM 1152 N N . ARG A 1 141 ? 4.074 33.125 1.698 1 93.06 141 ARG A N 1
ATOM 1153 C CA . ARG A 1 141 ? 3.162 33.75 0.755 1 93.06 141 ARG A CA 1
ATOM 1154 C C . ARG A 1 141 ? 1.768 33.906 1.355 1 93.06 141 ARG A C 1
ATOM 1156 O O . ARG A 1 141 ? 1.112 34.938 1.175 1 93.06 141 ARG A O 1
ATOM 1163 N N . TYR A 1 142 ? 1.371 32.875 1.98 1 90.06 142 TYR A N 1
ATOM 1164 C CA . TYR A 1 142 ? 0.055 32.906 2.609 1 90.06 142 TYR A CA 1
ATOM 1165 C C . TYR A 1 142 ? -0.015 33.938 3.701 1 90.06 142 TYR A C 1
ATOM 1167 O O . TYR A 1 142 ? -0.994 34.688 3.791 1 90.06 142 TYR A O 1
ATOM 1175 N N . GLN A 1 143 ? 0.958 34.062 4.551 1 90.75 143 GLN A N 1
ATOM 1176 C CA . GLN A 1 143 ? 1.017 35.062 5.617 1 90.75 143 GLN A CA 1
ATOM 1177 C C . GLN A 1 143 ? 0.996 36.5 5.051 1 90.75 143 GLN A C 1
ATOM 1179 O O . GLN A 1 143 ? 0.332 37.375 5.598 1 90.75 143 GLN A O 1
ATOM 1184 N N . GLN A 1 144 ? 1.748 36.625 4.055 1 92.75 144 GLN A N 1
ATOM 1185 C CA . GLN A 1 144 ? 1.771 37.906 3.387 1 92.75 144 GLN A CA 1
ATOM 1186 C C . GLN A 1 144 ? 0.39 38.281 2.852 1 92.75 144 GLN A C 1
ATOM 1188 O O . GLN A 1 144 ? -0.037 39.438 2.959 1 92.75 144 GLN A O 1
ATOM 1193 N N . HIS A 1 145 ? -0.286 37.375 2.188 1 92.12 145 HIS A N 1
ATOM 1194 C CA . HIS A 1 145 ? -1.635 37.594 1.675 1 92.12 145 HIS A CA 1
ATOM 1195 C C . HIS A 1 145 ? -2.59 38 2.789 1 92.12 145 HIS A C 1
ATOM 1197 O O . HIS A 1 145 ? -3.42 38.875 2.604 1 92.12 145 HIS A O 1
ATOM 1203 N N . LEU A 1 146 ? -2.514 37.344 3.943 1 90.31 146 LEU A N 1
ATOM 1204 C CA . LEU A 1 146 ? -3.357 37.656 5.094 1 90.31 146 LEU A CA 1
ATOM 1205 C C . LEU A 1 146 ? -3.104 39.062 5.586 1 90.31 146 LEU A C 1
ATOM 1207 O O . LEU A 1 146 ? -4.043 39.781 5.941 1 90.31 146 LEU A O 1
ATOM 1211 N N . GLN A 1 147 ? -1.913 39.531 5.668 1 91.12 147 GLN A N 1
ATOM 1212 C CA . GLN A 1 147 ? -1.545 40.875 6.102 1 91.12 147 GLN A CA 1
ATOM 1213 C C . GLN A 1 147 ? -2.076 41.938 5.137 1 91.12 147 GLN A C 1
ATOM 1215 O O . GLN A 1 147 ? -2.553 43 5.562 1 91.12 147 GLN A O 1
ATOM 1220 N N . ASP A 1 148 ? -2.088 41.625 3.932 1 92.31 148 ASP A N 1
ATOM 1221 C CA . ASP A 1 148 ? -2.553 42.531 2.896 1 92.31 148 ASP A CA 1
ATOM 1222 C C . ASP A 1 148 ? -4.066 42.719 2.969 1 92.31 148 ASP A C 1
ATOM 1224 O O . ASP A 1 148 ? -4.578 43.812 2.666 1 92.31 148 ASP A O 1
ATOM 1228 N N . GLN A 1 149 ? -4.781 41.781 3.234 1 90.62 149 GLN A N 1
ATOM 1229 C CA . GLN A 1 149 ? -6.234 41.844 3.344 1 90.62 149 GLN A CA 1
ATOM 1230 C C . GLN A 1 149 ? -6.656 42.656 4.574 1 90.62 149 GLN A C 1
ATOM 1232 O O . GLN A 1 149 ? -7.73 43.25 4.586 1 90.62 149 GLN A O 1
ATOM 1237 N N . GLN A 1 150 ? -5.996 42.594 5.633 1 85.69 150 GLN A N 1
ATOM 1238 C CA . GLN A 1 150 ? -6.293 43.344 6.848 1 85.69 150 GLN A CA 1
ATOM 1239 C C . GLN A 1 150 ? -6.078 44.844 6.637 1 85.69 150 GLN A C 1
ATOM 1241 O O . GLN A 1 150 ? -6.684 45.656 7.32 1 85.69 150 GLN A O 1
ATOM 1246 N N . VAL A 1 151 ? -5.238 45.188 5.777 1 86.81 151 VAL A N 1
ATOM 1247 C CA . VAL A 1 151 ? -4.93 46.594 5.535 1 86.81 151 VAL A CA 1
ATOM 1248 C C . VAL A 1 151 ? -5.973 47.219 4.602 1 86.81 151 VAL A C 1
ATOM 1250 O O . VAL A 1 151 ? -6.293 48.406 4.707 1 86.81 151 VAL A O 1
ATOM 1253 N N . ASN A 1 152 ? -6.559 46.469 3.836 1 67.62 152 ASN A N 1
ATOM 1254 C CA . ASN A 1 152 ? -7.586 47.062 2.971 1 67.62 152 ASN A CA 1
ATOM 1255 C C . ASN A 1 152 ? -8.969 46.969 3.619 1 67.62 152 ASN A C 1
ATOM 1257 O O . ASN A 1 152 ? -9.852 47.75 3.283 1 67.62 152 ASN A O 1
ATOM 1261 N N . MET B 1 1 ? 21.703 -2.277 -12.953 1 42.47 1 MET B N 1
ATOM 1262 C CA . MET B 1 1 ? 20.875 -2.109 -11.766 1 42.47 1 MET B CA 1
ATOM 1263 C C . MET B 1 1 ? 21.266 -3.105 -10.68 1 42.47 1 MET B C 1
ATOM 1265 O O . MET B 1 1 ? 21.297 -4.312 -10.922 1 42.47 1 MET B O 1
ATOM 1269 N N . VAL B 1 2 ? 22.047 -2.824 -9.75 1 50.75 2 VAL B N 1
ATOM 1270 C CA . VAL B 1 2 ? 22.656 -3.744 -8.797 1 50.75 2 VAL B CA 1
ATOM 1271 C C . VAL B 1 2 ? 21.562 -4.441 -7.988 1 50.75 2 VAL B C 1
ATOM 1273 O O . VAL B 1 2 ? 20.656 -3.793 -7.469 1 50.75 2 VAL B O 1
ATOM 1276 N N . ALA B 1 3 ? 21.406 -5.715 -8.219 1 63.06 3 ALA B N 1
ATOM 1277 C CA . ALA B 1 3 ? 20.5 -6.574 -7.473 1 63.06 3 ALA B CA 1
ATOM 1278 C C . ALA B 1 3 ? 20.656 -6.363 -5.969 1 63.06 3 ALA B C 1
ATOM 1280 O O . ALA B 1 3 ? 21.75 -6.461 -5.43 1 63.06 3 ALA B O 1
ATOM 1281 N N . MET B 1 4 ? 19.625 -5.57 -5.297 1 81.06 4 MET B N 1
ATOM 1282 C CA . MET B 1 4 ? 19.641 -5.301 -3.863 1 81.06 4 MET B CA 1
ATOM 1283 C C . MET B 1 4 ? 19.797 -6.594 -3.07 1 81.06 4 MET B C 1
ATOM 1285 O O . MET B 1 4 ? 19.328 -7.648 -3.502 1 81.06 4 MET B O 1
ATOM 1289 N N . ARG B 1 5 ? 20.625 -6.492 -2.121 1 89.38 5 ARG B N 1
ATOM 1290 C CA . ARG B 1 5 ? 20.781 -7.605 -1.189 1 89.38 5 ARG B CA 1
ATOM 1291 C C . ARG B 1 5 ? 19.484 -7.855 -0.421 1 89.38 5 ARG B C 1
ATOM 1293 O O . ARG B 1 5 ? 18.844 -6.914 0.055 1 89.38 5 ARG B O 1
ATOM 1300 N N . SER B 1 6 ? 19.078 -9.07 -0.32 1 95.31 6 SER B N 1
ATOM 1301 C CA . SER B 1 6 ? 17.938 -9.477 0.476 1 95.31 6 SER B CA 1
ATOM 1302 C C . SER B 1 6 ? 18.328 -9.734 1.927 1 95.31 6 SER B C 1
ATOM 1304 O O . SER B 1 6 ? 19.5 -9.992 2.223 1 95.31 6 SER B O 1
ATOM 1306 N N . SER B 1 7 ? 17.422 -9.625 2.844 1 96.62 7 SER B N 1
ATOM 1307 C CA . SER B 1 7 ? 17.656 -10.008 4.234 1 96.62 7 SER B CA 1
ATOM 1308 C C . SER B 1 7 ? 17.766 -11.523 4.379 1 96.62 7 SER B C 1
ATOM 1310 O O . SER B 1 7 ? 18.344 -12.016 5.352 1 96.62 7 SER B O 1
ATOM 1312 N N . ASN B 1 8 ? 17.156 -12.312 3.492 1 96.25 8 ASN B N 1
ATOM 1313 C CA . ASN B 1 8 ? 17.047 -13.766 3.525 1 96.25 8 ASN B CA 1
ATOM 1314 C C . ASN B 1 8 ? 16.328 -14.25 4.781 1 96.25 8 ASN B C 1
ATOM 1316 O O . ASN B 1 8 ? 16.547 -15.383 5.227 1 96.25 8 ASN B O 1
ATOM 1320 N N . VAL B 1 9 ? 15.648 -13.352 5.422 1 97.25 9 VAL B N 1
ATOM 1321 C CA . VAL B 1 9 ? 14.812 -13.68 6.574 1 97.25 9 VAL B CA 1
ATOM 1322 C C . VAL B 1 9 ? 13.344 -13.617 6.176 1 97.25 9 VAL B C 1
ATOM 1324 O O . VAL B 1 9 ? 12.859 -12.594 5.699 1 97.25 9 VAL B O 1
ATOM 1327 N N . ILE B 1 10 ? 12.656 -14.703 6.41 1 97.69 10 ILE B N 1
ATOM 1328 C CA . ILE B 1 10 ? 11.234 -14.734 6.098 1 97.69 10 ILE B CA 1
ATOM 1329 C C . ILE B 1 10 ? 10.5 -13.664 6.902 1 97.69 10 ILE B C 1
ATOM 1331 O O . ILE B 1 10 ? 10.695 -13.547 8.117 1 97.69 10 ILE B O 1
ATOM 1335 N N . CYS B 1 11 ? 9.648 -12.953 6.273 1 98.25 11 CYS B N 1
ATOM 1336 C CA . CYS B 1 11 ? 9.023 -11.82 6.934 1 98.25 11 CYS B CA 1
ATOM 1337 C C . CYS B 1 11 ? 8.039 -12.281 8 1 98.25 11 CYS B C 1
ATOM 1339 O O . CYS B 1 11 ? 8.078 -11.812 9.141 1 98.25 11 CYS B O 1
ATOM 1341 N N . LYS B 1 12 ? 7.277 -13.305 7.531 1 95.69 12 LYS B N 1
ATOM 1342 C CA . LYS B 1 12 ? 6.238 -13.805 8.43 1 95.69 12 LYS B CA 1
ATOM 1343 C C . LYS B 1 12 ? 6.844 -14.336 9.727 1 95.69 12 LYS B C 1
ATOM 1345 O O . LYS B 1 12 ? 7.793 -15.125 9.695 1 95.69 12 LYS B O 1
ATOM 1350 N N . ASP B 1 13 ? 6.398 -13.891 10.883 1 91.12 13 ASP B N 1
ATOM 1351 C CA . ASP B 1 13 ? 6.734 -14.398 12.211 1 91.12 13 ASP B CA 1
ATOM 1352 C C . ASP B 1 13 ? 8.07 -13.836 12.688 1 91.12 13 ASP B C 1
ATOM 1354 O O . ASP B 1 13 ? 8.555 -14.195 13.766 1 91.12 13 ASP B O 1
ATOM 1358 N N . ASN B 1 14 ? 8.742 -12.961 11.875 1 96.19 14 ASN B N 1
ATOM 1359 C CA . ASN B 1 14 ? 10.055 -12.453 12.266 1 96.19 14 ASN B CA 1
ATOM 1360 C C . ASN B 1 14 ? 10.031 -10.938 12.469 1 96.19 14 ASN B C 1
ATOM 1362 O O . ASN B 1 14 ? 11.086 -10.312 12.586 1 96.19 14 ASN B O 1
ATOM 1366 N N . LEU B 1 15 ? 8.906 -10.391 12.484 1 97 15 LEU B N 1
ATOM 1367 C CA . LEU B 1 15 ? 8.773 -8.977 12.797 1 97 15 LEU B CA 1
ATOM 1368 C C . LEU B 1 15 ? 8.68 -8.758 14.305 1 97 15 LEU B C 1
ATOM 1370 O O . LEU B 1 15 ? 7.922 -9.445 14.984 1 97 15 LEU B O 1
ATOM 1374 N N . LYS B 1 16 ? 9.508 -7.867 14.773 1 96 16 LYS B N 1
ATOM 1375 C CA . LYS B 1 16 ? 9.539 -7.531 16.188 1 96 16 LYS B CA 1
ATOM 1376 C C . LYS B 1 16 ? 8.633 -6.336 16.5 1 96 16 LYS B C 1
ATOM 1378 O O . LYS B 1 16 ? 8.297 -5.57 15.594 1 96 16 LYS B O 1
ATOM 1383 N N . PRO B 1 17 ? 8.25 -6.305 17.797 1 93.75 17 PRO B N 1
ATOM 1384 C CA . PRO B 1 17 ? 7.496 -5.105 18.156 1 93.75 17 PRO B CA 1
ATOM 1385 C C . PRO B 1 17 ? 8.195 -3.814 17.75 1 93.75 17 PRO B C 1
ATOM 1387 O O . PRO B 1 17 ? 9.414 -3.689 17.906 1 93.75 17 PRO B O 1
ATOM 1390 N N . GLY B 1 18 ? 7.578 -2.941 17.188 1 93.88 18 GLY B N 1
ATOM 1391 C CA . GLY B 1 18 ? 8.141 -1.669 16.766 1 93.88 18 GLY B CA 1
ATOM 1392 C C . GLY B 1 18 ? 8.508 -1.644 15.297 1 93.88 18 GLY B C 1
ATOM 1393 O O . GLY B 1 18 ? 8.805 -0.583 14.742 1 93.88 18 GLY B O 1
ATOM 1394 N N . GLU B 1 19 ? 8.406 -2.826 14.688 1 96.06 19 GLU B N 1
ATOM 1395 C CA . GLU B 1 19 ? 8.812 -2.918 13.289 1 96.06 19 GLU B CA 1
ATOM 1396 C C . GLU B 1 19 ? 7.602 -3.018 12.367 1 96.06 19 GLU B C 1
ATOM 1398 O O . GLU B 1 19 ? 7.742 -3.264 11.164 1 96.06 19 GLU B O 1
ATOM 1403 N N . PHE B 1 20 ? 6.438 -2.91 13.008 1 97.5 20 PHE B N 1
ATOM 1404 C CA . PHE B 1 20 ? 5.273 -3.135 12.156 1 97.5 20 PHE B CA 1
ATOM 1405 C C . PHE B 1 20 ? 4.094 -2.287 12.617 1 97.5 20 PHE B C 1
ATOM 1407 O O . PHE B 1 20 ? 4.094 -1.771 13.742 1 97.5 20 PHE B O 1
ATOM 1414 N N . GLU B 1 21 ? 3.209 -2.121 11.688 1 96.62 21 GLU B N 1
ATOM 1415 C CA . GLU B 1 21 ? 1.849 -1.64 11.914 1 96.62 21 GLU B CA 1
ATOM 1416 C C . GLU B 1 21 ? 0.819 -2.699 11.531 1 96.62 21 GLU B C 1
ATOM 1418 O O . GLU B 1 21 ? 1.111 -3.602 10.742 1 96.62 21 GLU B O 1
ATOM 1423 N N . LEU B 1 22 ? -0.373 -2.662 12.164 1 97.5 22 LEU B N 1
ATOM 1424 C CA . LEU B 1 22 ? -1.413 -3.611 11.773 1 97.5 22 LEU B CA 1
ATOM 1425 C C . LEU B 1 22 ? -2.115 -3.158 10.5 1 97.5 22 LEU B C 1
ATOM 1427 O O . LEU B 1 22 ? -2.75 -2.102 10.477 1 97.5 22 LEU B O 1
ATOM 1431 N N . PHE B 1 23 ? -1.903 -3.861 9.438 1 97.81 23 PHE B N 1
ATOM 1432 C CA . PHE B 1 23 ? -2.535 -3.629 8.148 1 97.81 23 PHE B CA 1
ATOM 1433 C C . PHE B 1 23 ? -3.939 -4.219 8.117 1 97.81 23 PHE B C 1
ATOM 1435 O O . PHE B 1 23 ? -4.105 -5.441 8.18 1 97.81 23 PHE B O 1
ATOM 1442 N N . PRO B 1 24 ? -4.992 -3.428 8.078 1 98.5 24 PRO B N 1
ATOM 1443 C CA . PRO B 1 24 ? -6.328 -4.023 7.965 1 98.5 24 PRO B CA 1
ATOM 1444 C C . PRO B 1 24 ? -6.551 -4.715 6.621 1 98.5 24 PRO B C 1
ATOM 1446 O O . PRO B 1 24 ? -6.598 -4.051 5.582 1 98.5 24 PRO B O 1
ATOM 1449 N N . ILE B 1 25 ? -6.828 -5.934 6.574 1 97.69 25 ILE B N 1
ATOM 1450 C CA . ILE B 1 25 ? -6.91 -6.734 5.359 1 97.69 25 ILE B CA 1
ATOM 1451 C C . ILE B 1 25 ? -8.102 -6.277 4.52 1 97.69 25 ILE B C 1
ATOM 1453 O O . ILE B 1 25 ? -8.094 -6.41 3.293 1 97.69 25 ILE B O 1
ATOM 1457 N N . GLN B 1 26 ? -9.109 -5.672 5.152 1 97.94 26 GLN B N 1
ATOM 1458 C CA . GLN B 1 26 ? -10.328 -5.234 4.473 1 97.94 26 GLN B CA 1
ATOM 1459 C C . GLN B 1 26 ? -10.031 -4.105 3.492 1 97.94 26 GLN B C 1
ATOM 1461 O O . GLN B 1 26 ? -10.852 -3.791 2.631 1 97.94 26 GLN B O 1
ATOM 1466 N N . LEU B 1 27 ? -8.859 -3.457 3.633 1 98.5 27 LEU B N 1
ATOM 1467 C CA . LEU B 1 27 ? -8.461 -2.449 2.656 1 98.5 27 LEU B CA 1
ATOM 1468 C C . LEU B 1 27 ? -8.438 -3.035 1.248 1 98.5 27 LEU B C 1
ATOM 1470 O O . LEU B 1 27 ? -8.742 -2.336 0.277 1 98.5 27 LEU B O 1
ATOM 1474 N N . ASN B 1 28 ? -8.164 -4.344 1.165 1 98.12 28 ASN B N 1
ATOM 1475 C CA . ASN B 1 28 ? -8.133 -5.016 -0.13 1 98.12 28 ASN B CA 1
ATOM 1476 C C . ASN B 1 28 ? -9.5 -4.969 -0.813 1 98.12 28 ASN B C 1
ATOM 1478 O O . ASN B 1 28 ? -9.578 -4.859 -2.037 1 98.12 28 ASN B O 1
ATOM 1482 N N . PHE B 1 29 ? -10.516 -5.012 -0.045 1 98.38 29 PHE B N 1
ATOM 1483 C CA . PHE B 1 29 ? -11.859 -4.988 -0.612 1 98.38 29 PHE B CA 1
ATOM 1484 C C . PHE B 1 29 ? -12.203 -3.602 -1.142 1 98.38 29 PHE B C 1
ATOM 1486 O O . PHE B 1 29 ? -12.914 -3.471 -2.139 1 98.38 29 PHE B O 1
ATOM 1493 N N . TYR B 1 30 ? -11.68 -2.594 -0.474 1 98.62 30 TYR B N 1
ATOM 1494 C CA . TYR B 1 30 ? -11.859 -1.231 -0.965 1 98.62 30 TYR B CA 1
ATOM 1495 C C . TYR B 1 30 ? -11.164 -1.039 -2.307 1 98.62 30 TYR B C 1
ATOM 1497 O O . TYR B 1 30 ? -11.664 -0.325 -3.178 1 98.62 30 TYR B O 1
ATOM 1505 N N . LEU B 1 31 ? -10.008 -1.647 -2.426 1 98.69 31 LEU B N 1
ATOM 1506 C CA . LEU B 1 31 ? -9.289 -1.644 -3.695 1 98.69 31 LEU B CA 1
ATOM 1507 C C . LEU B 1 31 ? -10.094 -2.361 -4.777 1 98.69 31 LEU B C 1
ATOM 1509 O O . LEU B 1 31 ? -10.227 -1.859 -5.895 1 98.69 31 LEU B O 1
ATOM 1513 N N . GLN B 1 32 ? -10.664 -3.488 -4.457 1 98.75 32 GLN B N 1
ATOM 1514 C CA . GLN B 1 32 ? -11.406 -4.324 -5.395 1 98.75 32 GLN B CA 1
ATOM 1515 C C . GLN B 1 32 ? -12.633 -3.598 -5.934 1 98.75 32 GLN B C 1
ATOM 1517 O O . GLN B 1 32 ? -12.961 -3.715 -7.117 1 98.75 32 GLN B O 1
ATOM 1522 N N . LEU B 1 33 ? -13.211 -2.812 -5.082 1 98.44 33 LEU B N 1
ATOM 1523 C CA . LEU B 1 33 ? -14.422 -2.104 -5.48 1 98.44 33 LEU B CA 1
ATOM 1524 C C . LEU B 1 33 ? -14.086 -0.717 -6.02 1 98.44 33 LEU B C 1
ATOM 1526 O O . LEU B 1 33 ? -14.977 0.103 -6.238 1 98.44 33 LEU B O 1
ATOM 1530 N N . GLU B 1 34 ? -12.828 -0.388 -6.098 1 98.06 34 GLU B N 1
ATOM 1531 C CA . GLU B 1 34 ? -12.305 0.835 -6.703 1 98.06 34 GLU B CA 1
ATOM 1532 C C . GLU B 1 34 ? -12.734 2.068 -5.914 1 98.06 34 GLU B C 1
ATOM 1534 O O . GLU B 1 34 ? -13.047 3.109 -6.496 1 98.06 34 GLU B O 1
ATOM 1539 N N . LEU B 1 35 ? -12.82 1.848 -4.641 1 98.31 35 LEU B N 1
ATOM 1540 C CA . LEU B 1 35 ? -13.086 2.982 -3.762 1 98.31 35 LEU B CA 1
ATOM 1541 C C . LEU B 1 35 ? -11.812 3.764 -3.477 1 98.31 35 LEU B C 1
ATOM 1543 O O . LEU B 1 35 ? -11.867 4.957 -3.164 1 98.31 35 LEU B O 1
ATOM 1547 N N . ILE B 1 36 ? -10.688 3.016 -3.529 1 98.62 36 ILE B N 1
ATOM 1548 C CA . ILE B 1 36 ? -9.375 3.625 -3.33 1 98.62 36 ILE B CA 1
ATOM 1549 C C . ILE B 1 36 ? -8.391 3.066 -4.352 1 98.62 36 ILE B C 1
ATOM 1551 O O . ILE B 1 36 ? -8.711 2.127 -5.082 1 98.62 36 ILE B O 1
ATOM 1555 N N . LYS B 1 37 ? -7.277 3.711 -4.434 1 98.69 37 LYS B N 1
ATOM 1556 C CA . LYS B 1 37 ? -6.168 3.291 -5.289 1 98.69 37 LYS B CA 1
ATOM 1557 C C . LYS B 1 37 ? -4.988 2.801 -4.461 1 98.69 37 LYS B C 1
ATOM 1559 O O . LYS B 1 37 ? -4.961 2.98 -3.24 1 98.69 37 LYS B O 1
ATOM 1564 N N . HIS B 1 38 ? -4.098 2.217 -5.125 1 98.81 38 HIS B N 1
ATOM 1565 C CA . HIS B 1 38 ? -2.969 1.626 -4.41 1 98.81 38 HIS B CA 1
ATOM 1566 C C . HIS B 1 38 ? -2.184 2.686 -3.646 1 98.81 38 HIS B C 1
ATOM 1568 O O . HIS B 1 38 ? -1.733 2.443 -2.525 1 98.81 38 HIS B O 1
ATOM 1574 N N . VAL B 1 39 ? -2.006 3.887 -4.176 1 98.75 39 VAL B N 1
ATOM 1575 C CA . VAL B 1 39 ? -1.3 4.969 -3.498 1 98.75 39 VAL B CA 1
ATOM 1576 C C . VAL B 1 39 ? -2.043 5.348 -2.219 1 98.75 39 VAL B C 1
ATOM 1578 O O . VAL B 1 39 ? -1.423 5.723 -1.22 1 98.75 39 VAL B O 1
ATOM 1581 N N . ASP B 1 40 ? -3.383 5.18 -2.225 1 98.88 40 ASP B N 1
ATOM 1582 C CA . ASP B 1 40 ? -4.199 5.539 -1.067 1 98.88 40 ASP B CA 1
ATOM 1583 C C . ASP B 1 40 ? -3.928 4.602 0.107 1 98.88 40 ASP B C 1
ATOM 1585 O O . ASP B 1 40 ? -4.039 5.004 1.268 1 98.88 40 ASP B O 1
ATOM 1589 N N . ILE B 1 41 ? -3.568 3.381 -0.189 1 98.88 41 ILE B N 1
ATOM 1590 C CA . ILE B 1 41 ? -3.184 2.432 0.849 1 98.88 41 ILE B CA 1
ATOM 1591 C C . ILE B 1 41 ? -1.968 2.961 1.607 1 98.88 41 ILE B C 1
ATOM 1593 O O . ILE B 1 41 ? -1.953 2.969 2.84 1 98.88 41 ILE B O 1
ATOM 1597 N N . SER B 1 42 ? -1.031 3.461 0.879 1 98.81 42 SER B N 1
ATOM 1598 C CA . SER B 1 42 ? 0.171 4.008 1.5 1 98.81 42 SER B CA 1
ATOM 1599 C C . SER B 1 42 ? -0.157 5.211 2.375 1 98.81 42 SER B C 1
ATOM 1601 O O . SER B 1 42 ? 0.372 5.348 3.48 1 98.81 42 SER B O 1
ATOM 1603 N N . VAL B 1 43 ? -1.012 6.035 1.889 1 98.88 43 VAL B N 1
ATOM 1604 C CA . VAL B 1 43 ? -1.395 7.227 2.639 1 98.88 43 VAL B CA 1
ATOM 1605 C C . VAL B 1 43 ? -2.15 6.824 3.902 1 98.88 43 VAL B C 1
ATOM 1607 O O . VAL B 1 43 ? -1.863 7.324 4.992 1 98.88 43 VAL B O 1
ATOM 1610 N N . TYR B 1 44 ? -3.059 5.898 3.777 1 98.94 44 TYR B N 1
ATOM 1611 C CA . TYR B 1 44 ? -3.816 5.391 4.914 1 98.94 44 TYR B CA 1
ATOM 1612 C C . TYR B 1 44 ? -2.885 4.809 5.973 1 98.94 44 TYR B C 1
ATOM 1614 O O . TYR B 1 44 ? -3 5.133 7.156 1 98.94 44 TYR B O 1
ATOM 1622 N N . MET B 1 45 ? -1.969 4.039 5.547 1 98.81 45 MET B N 1
ATOM 1623 C CA . MET B 1 45 ? -1.051 3.377 6.469 1 98.81 45 MET B CA 1
ATOM 1624 C C . MET B 1 45 ? -0.135 4.391 7.148 1 98.81 45 MET B C 1
ATOM 1626 O O . MET B 1 45 ? 0.199 4.242 8.328 1 98.81 45 MET B O 1
ATOM 1630 N N . LYS B 1 46 ? 0.278 5.371 6.402 1 98.69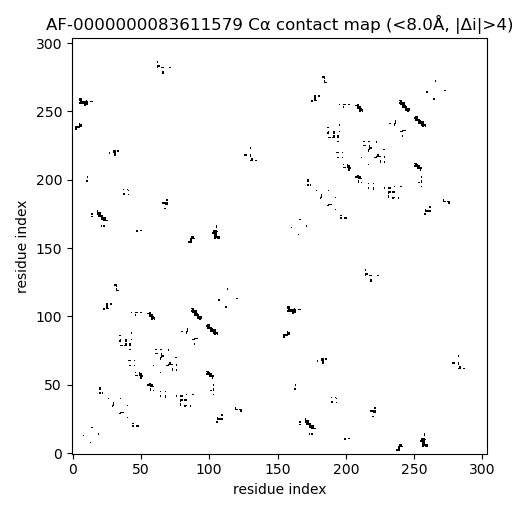 46 LYS B N 1
ATOM 1631 C CA . LYS B 1 46 ? 1.113 6.41 6.992 1 98.69 46 LYS B CA 1
ATOM 1632 C C . LYS B 1 46 ? 0.352 7.184 8.07 1 98.69 46 LYS B C 1
ATOM 1634 O O . LYS B 1 46 ? 0.898 7.48 9.133 1 98.69 46 LYS B O 1
ATOM 1639 N N . LEU B 1 47 ? -0.902 7.477 7.762 1 98.62 47 LEU B N 1
ATOM 1640 C CA . LEU B 1 47 ? -1.726 8.148 8.758 1 98.62 47 LEU B CA 1
ATOM 1641 C C . LEU B 1 47 ? -1.881 7.285 10.008 1 98.62 47 LEU B C 1
ATOM 1643 O O . LEU B 1 47 ? -1.847 7.797 11.125 1 98.62 47 LEU B O 1
ATOM 1647 N N . LEU B 1 48 ? -2.076 6 9.812 1 98.25 48 LEU B N 1
ATOM 1648 C CA . LEU B 1 48 ? -2.18 5.07 10.938 1 98.25 48 LEU B CA 1
ATOM 1649 C C . LEU B 1 48 ? -0.892 5.059 11.75 1 98.25 48 LEU B C 1
ATOM 1651 O O . LEU B 1 48 ? -0.933 5.043 12.984 1 98.25 48 LEU B O 1
ATOM 1655 N N . GLN B 1 49 ? 0.188 5.062 11.078 1 97.38 49 GLN B N 1
ATOM 1656 C CA . GLN B 1 49 ? 1.498 5.074 11.719 1 97.38 49 GLN B CA 1
ATOM 1657 C C . GLN B 1 49 ? 1.69 6.34 12.555 1 97.38 49 GLN B C 1
ATOM 1659 O O . GLN B 1 49 ? 2.328 6.305 13.609 1 97.38 49 GLN B O 1
ATOM 1664 N N . LEU B 1 50 ? 1.116 7.418 12.117 1 97.38 50 LEU B N 1
ATOM 1665 C CA . LEU B 1 50 ? 1.327 8.719 12.742 1 97.38 50 LEU B CA 1
ATOM 1666 C C . LEU B 1 50 ? 0.235 9.016 13.766 1 97.38 50 LEU B C 1
ATOM 16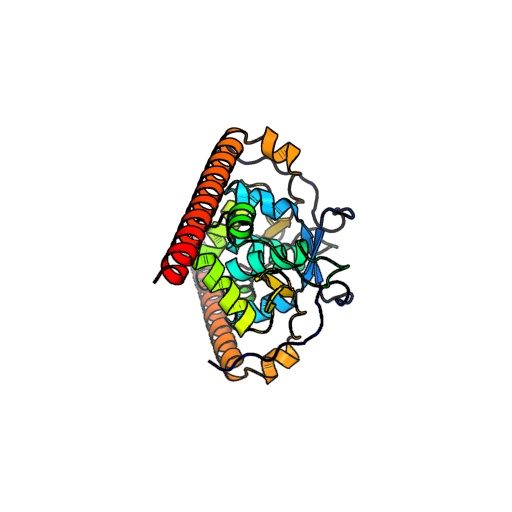68 O O . LEU B 1 50 ? 0.205 10.102 14.352 1 97.38 50 LEU B O 1
ATOM 1672 N N . TYR B 1 51 ? -0.6 8.078 13.984 1 96.88 51 TYR B N 1
ATOM 1673 C CA . TYR B 1 51 ? -1.674 8.219 14.961 1 96.88 51 TYR B CA 1
ATOM 1674 C C . TYR B 1 51 ? -1.121 8.586 16.328 1 96.88 51 TYR B C 1
ATOM 1676 O O . TYR B 1 51 ? -0.18 7.949 16.812 1 96.88 51 TYR B O 1
ATOM 1684 N N . ASN B 1 52 ? -1.744 9.602 16.891 1 95.94 52 ASN B N 1
ATOM 1685 C CA . ASN B 1 52 ? -1.437 9.992 18.266 1 95.94 52 ASN B CA 1
ATOM 1686 C C . ASN B 1 52 ? -2.482 9.469 19.25 1 95.94 52 ASN B C 1
ATOM 1688 O O . ASN B 1 52 ? -3.619 9.945 19.266 1 95.94 52 ASN B O 1
ATOM 1692 N N . ARG B 1 53 ? -2.129 8.633 20.109 1 94.5 53 ARG B N 1
ATOM 1693 C CA . ARG B 1 53 ? -3.064 7.977 21.016 1 94.5 53 ARG B CA 1
ATOM 1694 C C . ARG B 1 53 ? -3.66 8.977 22 1 94.5 53 ARG B C 1
ATOM 1696 O O . ARG B 1 53 ? -4.828 8.859 22.391 1 94.5 53 ARG B O 1
ATOM 1703 N N . GLU B 1 54 ? -2.863 9.906 22.438 1 95.31 54 GLU B N 1
ATOM 1704 C CA . GLU B 1 54 ? -3.328 10.898 23.406 1 95.31 54 GLU B CA 1
ATOM 1705 C C . GLU B 1 54 ? -4.387 11.812 22.797 1 95.31 54 GLU B C 1
ATOM 1707 O O . GLU B 1 54 ? -5.41 12.086 23.422 1 95.31 54 GLU B O 1
ATOM 1712 N N . GLU B 1 55 ? -4.215 12.172 21.531 1 94.31 55 GLU B N 1
ATOM 1713 C CA . GLU B 1 55 ? -5.125 13.109 20.875 1 94.31 55 GLU B CA 1
ATOM 1714 C C . GLU B 1 55 ? -6.234 12.367 20.125 1 94.31 55 GLU B C 1
ATOM 1716 O O . GLU B 1 55 ? -7.316 12.922 19.906 1 94.31 55 GLU B O 1
ATOM 1721 N N . GLY B 1 56 ? -5.922 11.109 19.672 1 94.69 56 GLY B N 1
ATOM 1722 C CA . GLY B 1 56 ? -6.906 10.297 18.969 1 94.69 56 GLY B CA 1
ATOM 1723 C C . GLY B 1 56 ? -6.934 10.539 17.469 1 94.69 56 GLY B C 1
ATOM 1724 O O . GLY B 1 56 ? -7.883 10.148 16.797 1 94.69 56 GLY B O 1
ATOM 1725 N N . TYR B 1 57 ? -5.949 11.258 16.969 1 96.88 57 TYR B N 1
ATOM 1726 C CA . TYR B 1 57 ? -5.883 11.539 15.531 1 96.88 57 TYR B CA 1
ATOM 1727 C C . TYR B 1 57 ? -4.441 11.758 15.086 1 96.88 57 TYR B C 1
ATOM 1729 O O . TYR B 1 57 ? -3.535 11.844 15.922 1 96.88 57 TYR B O 1
ATOM 1737 N N . ALA B 1 58 ? -4.219 11.727 13.797 1 98.06 58 ALA B N 1
ATOM 1738 C CA . ALA B 1 58 ? -2.939 12.078 13.18 1 98.06 58 ALA B CA 1
ATOM 1739 C C . ALA B 1 58 ? -2.961 13.508 12.648 1 98.06 58 ALA B C 1
ATOM 1741 O O . ALA B 1 58 ? -4.012 14.008 12.25 1 98.06 58 ALA B O 1
ATOM 1742 N N . PHE B 1 59 ? -1.775 14.125 12.586 1 97.31 59 PHE B N 1
ATOM 1743 C CA . PHE B 1 59 ? -1.777 15.508 12.133 1 97.31 59 PHE B CA 1
ATOM 1744 C C . PHE B 1 59 ? -0.513 15.82 11.336 1 97.31 59 PHE B C 1
ATOM 1746 O O . PHE B 1 59 ? 0.173 16.812 11.617 1 97.31 59 PHE B O 1
ATOM 1753 N N . PRO B 1 60 ? -0.244 15.039 10.359 1 97.75 60 PRO B N 1
ATOM 1754 C CA . PRO B 1 60 ? 0.877 15.367 9.469 1 97.75 60 PRO B CA 1
ATOM 1755 C C . PRO B 1 60 ? 0.568 16.531 8.539 1 97.75 60 PRO B C 1
ATOM 1757 O O . PRO B 1 60 ? -0.588 16.734 8.156 1 97.75 60 PRO B O 1
ATOM 1760 N N . THR B 1 61 ? 1.655 17.266 8.195 1 95.94 61 THR B N 1
ATOM 1761 C CA . THR B 1 61 ? 1.488 18.25 7.129 1 95.94 61 THR B CA 1
ATOM 1762 C C . THR B 1 61 ? 1.507 17.578 5.758 1 95.94 61 THR B C 1
ATOM 1764 O O . THR B 1 61 ? 2.01 16.469 5.621 1 95.94 61 THR B O 1
ATOM 1767 N N . ILE B 1 62 ? 0.951 18.219 4.805 1 97.31 62 ILE B N 1
ATOM 1768 C CA . ILE B 1 62 ? 0.963 17.719 3.436 1 97.31 62 ILE B CA 1
ATOM 1769 C C . ILE B 1 62 ? 2.404 17.484 2.982 1 97.31 62 ILE B C 1
ATOM 1771 O O . ILE B 1 62 ? 2.719 16.453 2.391 1 97.31 62 ILE B O 1
ATOM 1775 N N . ALA B 1 63 ? 3.318 18.406 3.311 1 97.75 63 ALA B N 1
ATOM 1776 C CA . ALA B 1 63 ? 4.727 18.297 2.932 1 97.75 63 ALA B CA 1
ATOM 1777 C C . ALA B 1 63 ? 5.363 17.047 3.549 1 97.75 63 ALA B C 1
ATOM 1779 O O . ALA B 1 63 ? 6.141 16.359 2.891 1 97.75 63 ALA B O 1
ATOM 1780 N N . ARG B 1 64 ? 5.059 16.719 4.723 1 97.62 64 ARG B N 1
ATOM 1781 C CA . ARG B 1 64 ? 5.609 15.555 5.395 1 97.62 64 ARG B CA 1
ATOM 1782 C C . ARG B 1 64 ? 5.09 14.266 4.762 1 97.62 64 ARG B C 1
ATOM 1784 O O . ARG B 1 64 ? 5.844 13.305 4.59 1 97.62 64 ARG B O 1
ATOM 1791 N N . LEU B 1 65 ? 3.797 14.242 4.477 1 98.56 65 LEU B N 1
ATOM 1792 C CA . LEU B 1 65 ? 3.254 13.086 3.773 1 98.56 65 LEU B CA 1
ATOM 1793 C C . LEU B 1 65 ? 3.965 12.875 2.439 1 98.56 65 LEU B C 1
ATOM 1795 O O . LEU B 1 65 ? 4.312 11.742 2.088 1 98.56 65 LEU B O 1
ATOM 1799 N N . MET B 1 66 ? 4.168 14.008 1.729 1 98.75 66 MET B N 1
ATOM 1800 C CA . MET B 1 66 ? 4.855 13.945 0.443 1 98.75 66 MET B CA 1
ATOM 1801 C C . MET B 1 66 ? 6.25 13.359 0.603 1 98.75 66 MET B C 1
ATOM 1803 O O . MET B 1 66 ? 6.633 12.445 -0.137 1 98.75 66 MET B O 1
ATOM 1807 N N . VAL B 1 67 ? 6.969 13.797 1.56 1 98.62 67 VAL B N 1
ATOM 1808 C CA . VAL B 1 67 ? 8.344 13.359 1.798 1 98.62 67 VAL B CA 1
ATOM 1809 C C . VAL B 1 67 ? 8.352 11.898 2.238 1 98.62 67 VAL B C 1
ATOM 1811 O O . VAL B 1 67 ? 9.078 11.078 1.678 1 98.62 67 VAL B O 1
ATOM 1814 N N . ASP B 1 68 ? 7.473 11.531 3.164 1 98.44 68 ASP B N 1
ATOM 1815 C CA . ASP B 1 68 ? 7.477 10.203 3.762 1 98.44 68 ASP B CA 1
ATOM 1816 C C . ASP B 1 68 ? 7.035 9.148 2.748 1 98.44 68 ASP B C 1
ATOM 1818 O O . ASP B 1 68 ? 7.461 7.992 2.826 1 98.44 68 ASP B O 1
ATOM 1822 N N . LEU B 1 69 ? 6.211 9.57 1.811 1 98.69 69 LEU B N 1
ATOM 1823 C CA . LEU B 1 69 ? 5.652 8.602 0.873 1 98.69 69 LEU B CA 1
ATOM 1824 C C . LEU B 1 69 ? 6.254 8.781 -0.518 1 98.69 69 LEU B C 1
ATOM 1826 O O . LEU B 1 69 ? 5.824 8.133 -1.473 1 98.69 69 LEU B O 1
ATOM 1830 N N . LYS B 1 70 ? 7.219 9.695 -0.622 1 98.75 70 LYS B N 1
ATOM 1831 C CA . LYS B 1 70 ? 7.934 9.984 -1.862 1 98.75 70 LYS B CA 1
ATOM 1832 C C . LYS B 1 70 ? 6.965 10.312 -2.992 1 98.75 70 LYS B C 1
ATOM 1834 O O . LYS B 1 70 ? 7.02 9.703 -4.062 1 98.75 70 LYS B O 1
ATOM 1839 N N . ILE B 1 71 ? 6.059 11.234 -2.639 1 98.62 71 ILE B N 1
ATOM 1840 C CA . ILE B 1 71 ? 5.094 11.75 -3.605 1 98.62 71 ILE B CA 1
ATOM 1841 C C . ILE B 1 71 ? 5.422 13.211 -3.928 1 98.62 71 ILE B C 1
ATOM 1843 O O . ILE B 1 71 ? 5.438 14.062 -3.035 1 98.62 71 ILE B O 1
ATOM 1847 N N . GLY B 1 72 ? 5.68 13.516 -5.129 1 97.12 72 GLY B N 1
ATOM 1848 C CA . GLY B 1 72 ? 6.168 14.82 -5.527 1 97.12 72 GLY B CA 1
ATOM 1849 C 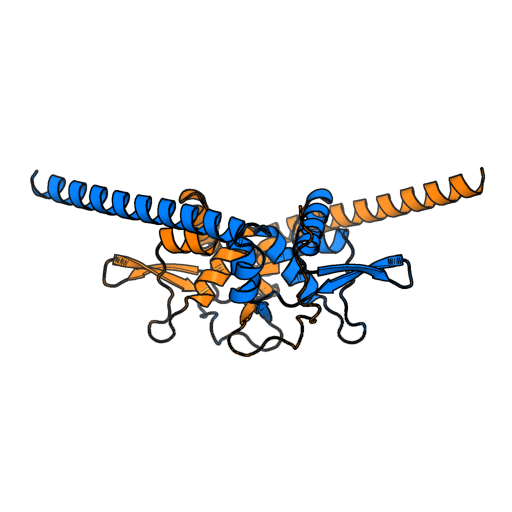C . GLY B 1 72 ? 5.07 15.867 -5.637 1 97.12 72 GLY B C 1
ATOM 1850 O O . GLY B 1 72 ? 5.312 17.047 -5.426 1 97.12 72 GLY B O 1
ATOM 1851 N N . GLY B 1 73 ? 3.877 15.484 -5.965 1 96.31 73 GLY B N 1
ATOM 1852 C CA . GLY B 1 73 ? 2.805 16.438 -6.23 1 96.31 73 GLY B CA 1
ATOM 1853 C C . GLY B 1 73 ? 1.83 16.562 -5.074 1 96.31 73 GLY B C 1
ATOM 1854 O O . GLY B 1 73 ? 1.279 15.57 -4.602 1 96.31 73 GLY B O 1
ATOM 1855 N N . LYS B 1 74 ? 1.579 17.812 -4.688 1 96.94 74 LYS B N 1
ATOM 1856 C CA . LYS B 1 74 ? 0.582 18.094 -3.658 1 96.94 74 LYS B CA 1
ATOM 1857 C C . LYS B 1 74 ? -0.798 17.594 -4.082 1 96.94 74 LYS B C 1
ATOM 1859 O O . LYS B 1 74 ? -1.568 17.109 -3.252 1 96.94 74 LYS B O 1
ATOM 1864 N N . ALA B 1 75 ? -1.048 17.766 -5.305 1 97.94 75 ALA B N 1
ATOM 1865 C CA . ALA B 1 75 ? -2.342 17.359 -5.844 1 97.94 75 ALA B CA 1
ATOM 1866 C C . ALA B 1 75 ? -2.574 15.867 -5.641 1 97.94 75 ALA B C 1
ATOM 1868 O O . ALA B 1 75 ? -3.701 15.438 -5.383 1 97.94 75 ALA B O 1
ATOM 1869 N N . THR B 1 76 ? -1.522 15.023 -5.766 1 98.5 76 THR B N 1
ATOM 1870 C CA . THR B 1 76 ? -1.635 13.578 -5.574 1 98.5 76 THR B CA 1
ATOM 1871 C C . THR B 1 76 ? -2.039 13.258 -4.141 1 98.5 76 THR B C 1
ATOM 1873 O O . THR B 1 76 ? -2.922 12.43 -3.912 1 98.5 76 THR B O 1
ATOM 1876 N N . ILE B 1 77 ? -1.44 13.922 -3.184 1 98.69 77 ILE B N 1
ATOM 1877 C CA . ILE B 1 77 ? -1.786 13.719 -1.781 1 98.69 77 ILE B CA 1
ATOM 1878 C C . ILE B 1 77 ? -3.227 14.164 -1.535 1 98.69 77 ILE B C 1
ATOM 1880 O O . ILE B 1 77 ? -4.012 13.438 -0.925 1 98.69 77 ILE B O 1
ATOM 1884 N N . ASP B 1 78 ? -3.535 15.312 -2.088 1 98.12 78 ASP B N 1
ATOM 1885 C CA . ASP B 1 78 ? -4.875 15.852 -1.888 1 98.12 78 ASP B CA 1
ATOM 1886 C C . ASP B 1 78 ? -5.938 14.914 -2.465 1 98.12 78 ASP B C 1
ATOM 1888 O O . ASP B 1 78 ? -6.957 14.664 -1.826 1 98.12 78 ASP B O 1
ATOM 1892 N N . ASN B 1 79 ? -5.68 14.453 -3.619 1 98.75 79 ASN B N 1
ATOM 1893 C CA . ASN B 1 79 ? -6.605 13.523 -4.254 1 98.75 79 ASN B CA 1
ATOM 1894 C C . ASN B 1 79 ? -6.738 12.234 -3.451 1 98.75 79 ASN B C 1
ATOM 1896 O O . ASN B 1 79 ? -7.836 11.68 -3.338 1 98.75 79 ASN B O 1
ATOM 1900 N N . SER B 1 80 ? -5.664 11.75 -2.941 1 98.75 80 SER B N 1
ATOM 1901 C CA . SER B 1 80 ? -5.691 10.539 -2.127 1 98.75 80 SER B CA 1
ATOM 1902 C C . SER B 1 80 ? -6.508 10.75 -0.854 1 98.75 80 SER B C 1
ATOM 1904 O O . SER B 1 80 ? -7.352 9.922 -0.51 1 98.75 80 SER B O 1
ATOM 1906 N N . LEU B 1 81 ? -6.215 11.836 -0.203 1 98.62 81 LEU B N 1
ATOM 1907 C CA . LEU B 1 81 ? -6.957 12.156 1.014 1 98.62 81 LEU B CA 1
ATOM 1908 C C . LEU B 1 81 ? -8.445 12.281 0.723 1 98.62 81 LEU B C 1
ATOM 1910 O O . LEU B 1 81 ? -9.281 11.844 1.522 1 98.62 81 LEU B O 1
ATOM 1914 N N . ASP B 1 82 ? -8.75 12.867 -0.405 1 98.38 82 ASP B N 1
ATOM 1915 C CA . ASP B 1 82 ? -10.148 13 -0.804 1 98.38 82 ASP B CA 1
ATOM 1916 C C . ASP B 1 82 ? -10.789 11.633 -1.027 1 98.38 82 ASP B C 1
ATOM 1918 O O . ASP B 1 82 ? -11.914 11.383 -0.578 1 98.38 82 ASP B O 1
ATOM 1922 N N . ARG B 1 83 ? -10.141 10.719 -1.677 1 98.44 83 ARG B N 1
ATOM 1923 C CA . ARG B 1 83 ? -10.672 9.375 -1.907 1 98.44 83 ARG B CA 1
ATOM 1924 C C . ARG B 1 83 ? -10.867 8.633 -0.592 1 98.44 83 ARG B C 1
ATOM 1926 O O . ARG B 1 83 ? -11.891 7.973 -0.391 1 98.44 83 ARG B O 1
ATOM 1933 N N . LEU B 1 84 ? -9.867 8.75 0.29 1 98.69 84 LEU B N 1
ATOM 1934 C CA . LEU B 1 84 ? -9.945 8.094 1.59 1 98.69 84 LEU B CA 1
ATOM 1935 C C . LEU B 1 84 ? -11.117 8.633 2.402 1 98.69 84 LEU B C 1
ATOM 1937 O O . LEU B 1 84 ? -11.797 7.875 3.098 1 98.69 84 LEU B O 1
ATOM 1941 N N . GLU B 1 85 ? -11.273 9.914 2.275 1 98.5 85 GLU B N 1
ATOM 1942 C CA . GLU B 1 85 ? -12.391 10.508 3.008 1 98.5 85 GLU B CA 1
ATOM 1943 C C . GLU B 1 85 ? -13.727 10.094 2.404 1 98.5 85 GLU B C 1
ATOM 1945 O O . GLU B 1 85 ? -14.648 9.695 3.127 1 98.5 85 GLU B O 1
ATOM 1950 N N . LYS B 1 86 ? -13.844 10.133 1.12 1 98.19 86 LYS B N 1
ATOM 1951 C CA . LYS B 1 86 ? -15.07 9.758 0.421 1 98.19 86 LYS B CA 1
ATOM 1952 C C . LYS B 1 86 ? -15.406 8.281 0.651 1 98.19 86 LYS B C 1
ATOM 1954 O O . LYS B 1 86 ? -16.578 7.902 0.647 1 98.19 86 LYS B O 1
ATOM 1959 N N . SER B 1 87 ? -14.445 7.477 0.93 1 98.25 87 SER B N 1
ATOM 1960 C CA . SER B 1 87 ? -14.641 6.047 1.147 1 98.25 87 SER B CA 1
ATOM 1961 C C . SER B 1 87 ? -14.93 5.746 2.613 1 98.25 87 SER B C 1
ATOM 1963 O O . SER B 1 87 ? -15.102 4.586 2.992 1 98.25 87 SER B O 1
ATOM 1965 N N . GLY B 1 88 ? -14.844 6.773 3.434 1 98.12 88 GLY B N 1
ATOM 1966 C CA . GLY B 1 88 ? -15.18 6.613 4.84 1 98.12 88 GLY B CA 1
ATOM 1967 C C . GLY B 1 88 ? -14.031 6.082 5.672 1 98.12 88 GLY B C 1
ATOM 1968 O O . GLY B 1 88 ? -14.227 5.66 6.812 1 98.12 88 GLY B O 1
ATOM 1969 N N . LEU B 1 89 ? -12.852 6.094 5.102 1 98.69 89 LEU B N 1
ATOM 1970 C CA . LEU B 1 89 ? -11.703 5.508 5.785 1 98.69 89 LEU B CA 1
ATOM 1971 C C . LEU B 1 89 ? -11.023 6.539 6.68 1 98.69 89 LEU B C 1
ATOM 1973 O O . LEU B 1 89 ? -10.305 6.176 7.613 1 98.69 89 LEU B O 1
ATOM 1977 N N . ILE B 1 90 ? -11.211 7.805 6.309 1 98.69 90 ILE B N 1
ATOM 1978 C CA . ILE B 1 90 ? -10.695 8.859 7.18 1 98.69 90 ILE B CA 1
ATOM 1979 C C . ILE B 1 90 ? -11.695 10 7.258 1 98.69 90 ILE B C 1
ATOM 1981 O O . ILE B 1 90 ? -12.648 10.062 6.473 1 98.69 90 ILE B O 1
ATOM 1985 N N . GLU B 1 91 ? -11.492 10.828 8.211 1 98.12 91 GLU B N 1
ATOM 1986 C CA . GLU B 1 91 ? -12.172 12.117 8.336 1 98.12 91 GLU B CA 1
ATOM 1987 C C . GLU B 1 91 ? -11.172 13.25 8.539 1 98.12 91 GLU B C 1
ATOM 1989 O O . GLU B 1 91 ? -10.312 13.18 9.422 1 98.12 91 GLU B O 1
ATOM 1994 N N . LYS B 1 92 ? -11.289 14.203 7.676 1 97.31 92 LYS B N 1
ATOM 1995 C CA . LYS B 1 92 ? -10.445 15.391 7.785 1 97.31 92 LYS B CA 1
ATOM 1996 C C . LYS B 1 92 ? -11.133 16.469 8.617 1 97.31 92 LYS B C 1
ATOM 1998 O O . LYS B 1 92 ? -12.336 16.688 8.484 1 97.31 92 LYS B O 1
ATOM 2003 N N . ALA B 1 93 ? -10.352 17.047 9.5 1 96.25 93 ALA B N 1
ATOM 2004 C CA . ALA B 1 93 ? -10.844 18.156 10.305 1 96.25 93 ALA B CA 1
ATOM 2005 C C . ALA B 1 93 ? -9.719 19.156 10.602 1 96.25 93 ALA B C 1
ATOM 2007 O O . ALA B 1 93 ? -8.586 18.969 10.172 1 96.25 93 ALA B O 1
ATOM 2008 N N . LYS B 1 94 ? -10.062 20.312 11.125 1 93.88 94 LYS B N 1
ATOM 2009 C CA . LYS B 1 94 ? -9.078 21.297 11.562 1 93.88 94 LYS B CA 1
ATOM 2010 C C . LYS B 1 94 ? -8.883 21.234 13.07 1 93.88 94 LYS B C 1
ATOM 2012 O O . LYS B 1 94 ? -9.852 21.219 13.836 1 93.88 94 LYS B O 1
ATOM 2017 N N . GLY B 1 95 ? -7.664 21.094 13.445 1 88.5 95 GLY B N 1
ATOM 2018 C CA . GLY B 1 95 ? -7.34 21.078 14.859 1 88.5 95 GLY B CA 1
ATOM 2019 C C . GLY B 1 95 ? -7.406 22.453 15.5 1 88.5 95 GLY B C 1
ATOM 2020 O O . GLY B 1 95 ? -7.863 23.406 14.867 1 88.5 95 GLY B O 1
ATOM 2021 N N . TYR B 1 96 ? -7.105 22.547 16.781 1 84.06 96 TYR B N 1
ATOM 2022 C CA . TYR B 1 96 ? -7.199 23.75 17.578 1 84.06 96 TYR B CA 1
ATOM 2023 C C . TYR B 1 96 ? -6.367 24.875 16.969 1 84.06 96 TYR B C 1
ATOM 2025 O O . TYR B 1 96 ? -6.797 26.031 16.953 1 84.06 96 TYR B O 1
ATOM 2033 N N . ARG B 1 97 ? -5.27 24.703 16.344 1 83 97 ARG B N 1
ATOM 2034 C CA . ARG B 1 97 ? -4.406 25.75 15.805 1 83 97 ARG B CA 1
ATOM 2035 C C . ARG B 1 97 ? -4.582 25.875 14.297 1 83 97 ARG B C 1
ATOM 2037 O O . ARG B 1 97 ? -3.754 26.5 13.617 1 83 97 ARG B O 1
ATOM 2044 N N . GLY B 1 98 ? -5.543 25.219 13.828 1 85.19 98 GLY B N 1
ATOM 2045 C CA . GLY B 1 98 ? -5.828 25.344 12.406 1 85.19 98 GLY B CA 1
ATOM 2046 C C . GLY B 1 98 ? -5.156 24.281 11.562 1 85.19 98 GLY B C 1
ATOM 2047 O O . GLY B 1 98 ? -5.359 24.219 10.352 1 85.19 98 GLY B O 1
ATOM 2048 N N . ASN B 1 99 ? -4.355 23.484 12.219 1 88.12 99 ASN B N 1
ATOM 2049 C CA . ASN B 1 99 ? -3.688 22.406 11.484 1 88.12 99 ASN B CA 1
ATOM 2050 C C . ASN B 1 99 ? -4.66 21.297 11.102 1 88.12 99 ASN B C 1
ATOM 2052 O O . ASN B 1 99 ? -5.613 21.016 11.836 1 88.12 99 ASN B O 1
ATOM 2056 N N . ASN B 1 100 ? -4.402 20.719 9.938 1 94.69 100 ASN B N 1
ATOM 2057 C CA . ASN B 1 100 ? -5.23 19.594 9.539 1 94.69 100 ASN B CA 1
ATOM 2058 C C . ASN B 1 100 ? -5.031 18.391 10.453 1 94.69 100 ASN B C 1
ATOM 2060 O O . ASN B 1 100 ? -3.906 18.094 10.875 1 94.69 100 ASN B O 1
ATOM 2064 N N . ILE B 1 101 ? -6.117 17.766 10.828 1 97.81 101 ILE B N 1
ATOM 2065 C CA . ILE B 1 101 ? -6.066 16.531 11.594 1 97.81 101 ILE B CA 1
ATOM 2066 C C . ILE B 1 101 ? -6.848 15.445 10.867 1 97.81 101 ILE B C 1
ATOM 2068 O O . ILE B 1 101 ? -7.77 15.734 10.102 1 97.81 101 ILE B O 1
ATOM 2072 N N . TYR B 1 102 ? -6.469 14.18 11.133 1 98.5 102 TYR B N 1
ATOM 2073 C CA . TYR B 1 102 ? -7.066 13.055 10.422 1 98.5 102 TYR B CA 1
ATOM 2074 C C . TYR B 1 102 ? -7.484 11.961 11.398 1 98.5 102 TYR B C 1
ATOM 2076 O O . TYR B 1 102 ? -6.645 11.398 12.102 1 98.5 102 TYR B O 1
ATOM 2084 N N . TYR B 1 103 ? -8.758 11.703 11.461 1 98.25 103 TYR B N 1
ATOM 2085 C CA . TYR B 1 103 ? -9.234 10.484 12.102 1 98.25 103 TYR B CA 1
ATOM 2086 C C . TYR B 1 103 ? -9.141 9.297 11.156 1 98.25 103 TYR B C 1
ATOM 2088 O O . TYR B 1 103 ? -9.57 9.383 10 1 98.25 103 TYR B O 1
ATOM 2096 N N . VAL B 1 104 ? -8.57 8.227 11.609 1 98.69 104 VAL B N 1
ATOM 2097 C CA . VAL B 1 104 ? -8.383 7.047 10.773 1 98.69 104 VAL B CA 1
ATOM 2098 C C . VAL B 1 104 ? -9.305 5.926 11.25 1 98.69 104 VAL B C 1
ATOM 2100 O O . VAL B 1 104 ? -9.188 5.453 12.383 1 98.69 104 VAL B O 1
ATOM 2103 N N . TYR B 1 105 ? -10.164 5.512 10.375 1 98.62 105 TYR B N 1
ATOM 2104 C CA . TYR B 1 105 ? -11.219 4.578 10.781 1 98.62 105 TYR B CA 1
ATOM 2105 C C . TYR B 1 105 ? -10.93 3.178 10.25 1 98.62 105 TYR B C 1
ATOM 2107 O O . TYR B 1 105 ? -10.305 3.021 9.195 1 98.62 105 TYR B O 1
ATOM 2115 N N . LYS B 1 106 ? -11.422 2.268 11.023 1 98.44 106 LYS B N 1
ATOM 2116 C CA . LYS B 1 106 ? -11.383 0.871 10.602 1 98.44 106 LYS B CA 1
ATOM 2117 C C . LYS B 1 106 ? -12.227 0.649 9.344 1 98.44 106 LYS B C 1
ATOM 2119 O O . LYS B 1 106 ? -13.352 1.135 9.258 1 98.44 106 LYS B O 1
ATOM 2124 N N . PRO B 1 107 ? -11.672 -0.049 8.328 1 98.44 107 PRO B N 1
ATOM 2125 C CA . PRO B 1 107 ? -12.508 -0.342 7.164 1 98.44 107 PRO B CA 1
ATOM 2126 C C . PRO B 1 107 ? -13.727 -1.2 7.512 1 98.44 107 PRO B C 1
ATOM 2128 O O . PRO B 1 107 ? -13.672 -1.992 8.453 1 98.44 107 PRO B O 1
ATOM 2131 N N . LEU B 1 108 ? -14.719 -1.017 6.754 1 97.94 108 LEU B N 1
ATOM 2132 C CA . LEU B 1 108 ? -15.883 -1.895 6.879 1 97.94 108 LEU B CA 1
ATOM 2133 C C . LEU B 1 108 ? -15.539 -3.312 6.438 1 97.94 108 LEU B C 1
ATOM 2135 O O . LEU B 1 108 ? -14.625 -3.514 5.629 1 97.94 108 LEU B O 1
ATOM 2139 N N . ASP B 1 109 ? -16.266 -4.27 7.016 1 96.12 109 ASP B N 1
ATOM 2140 C CA . ASP B 1 109 ? -16.016 -5.633 6.562 1 96.12 109 ASP B CA 1
ATOM 2141 C C . ASP B 1 109 ? -16.625 -5.875 5.184 1 96.12 109 ASP B C 1
ATOM 2143 O O . ASP B 1 109 ? -17.406 -5.055 4.688 1 96.12 109 ASP B O 1
ATOM 2147 N N . LYS B 1 110 ? -16.188 -6.949 4.672 1 96.12 110 LYS B N 1
ATOM 2148 C CA . LYS B 1 110 ? -16.578 -7.289 3.303 1 96.12 110 LYS B CA 1
ATOM 2149 C C . LYS B 1 110 ? -18.094 -7.309 3.141 1 96.12 110 LYS B C 1
ATOM 2151 O O . LYS B 1 110 ? -18.625 -6.797 2.152 1 96.12 110 LYS B O 1
ATOM 2156 N N . TYR B 1 111 ? -18.781 -7.891 4.035 1 97 111 TYR B N 1
ATOM 2157 C CA . TYR B 1 111 ? -20.219 -8.031 3.951 1 97 111 TYR B CA 1
ATOM 2158 C C . TYR B 1 111 ? -20.906 -6.672 3.98 1 97 111 TYR B C 1
ATOM 2160 O O . TYR B 1 111 ? -21.812 -6.402 3.18 1 97 111 TYR B O 1
ATOM 2168 N N . GLU B 1 112 ? -20.516 -5.863 4.906 1 96.5 112 GLU B N 1
ATOM 2169 C CA . GLU B 1 112 ? -21.078 -4.52 5.012 1 96.5 112 GLU B CA 1
ATOM 2170 C C . GLU B 1 112 ? -20.828 -3.717 3.738 1 96.5 112 GLU B C 1
ATOM 2172 O O . GLU B 1 112 ? -21.734 -3.037 3.24 1 96.5 112 GLU B O 1
ATOM 2177 N N . LEU B 1 113 ? -19.641 -3.824 3.232 1 96.88 113 LEU B N 1
ATOM 2178 C CA . LEU B 1 113 ? -19.266 -3.09 2.027 1 96.88 113 LEU B CA 1
ATOM 2179 C C . LEU B 1 113 ? -20.094 -3.553 0.833 1 96.88 113 LEU B C 1
ATOM 2181 O O . LEU B 1 113 ? -20.578 -2.73 0.053 1 96.88 113 LEU B O 1
ATOM 2185 N N . ASN B 1 114 ? -20.266 -4.816 0.713 1 97.31 114 ASN B N 1
ATOM 2186 C CA . ASN B 1 114 ? -21.047 -5.383 -0.385 1 97.31 114 ASN B CA 1
ATOM 2187 C C . ASN B 1 114 ? -22.5 -4.93 -0.333 1 97.31 114 ASN B C 1
ATOM 2189 O O . ASN B 1 114 ? -23.109 -4.672 -1.37 1 97.31 114 ASN B O 1
ATOM 2193 N N . LYS B 1 115 ? -23 -4.906 0.828 1 96.69 115 LYS B N 1
ATOM 2194 C CA . LYS B 1 115 ? -24.375 -4.488 1.007 1 96.69 115 LYS B CA 1
ATOM 2195 C C . LYS B 1 115 ? -24.562 -3.025 0.615 1 96.69 115 LYS B C 1
ATOM 2197 O O . LYS B 1 115 ? -25.594 -2.66 0.03 1 96.69 115 LYS B O 1
ATOM 2202 N N . LEU B 1 116 ? -23.594 -2.258 0.897 1 96.56 116 LEU B N 1
ATOM 2203 C CA . LEU B 1 116 ? -23.672 -0.821 0.659 1 96.56 116 LEU B CA 1
ATOM 2204 C C . LEU B 1 116 ? -23.469 -0.502 -0.818 1 96.56 116 LEU B C 1
ATOM 2206 O O . LEU B 1 116 ? -24.031 0.471 -1.33 1 96.56 116 LEU B O 1
ATOM 2210 N N . LEU B 1 117 ? -22.703 -1.324 -1.521 1 97.56 117 LEU B N 1
ATOM 2211 C CA . LEU B 1 117 ? -22.312 -0.986 -2.885 1 97.56 117 LEU B CA 1
ATOM 2212 C C . LEU B 1 117 ? -22.531 -2.168 -3.822 1 97.56 117 LEU B C 1
ATOM 2214 O O . LEU B 1 117 ? -21.594 -2.619 -4.488 1 97.56 117 LEU B O 1
ATOM 2218 N N . PRO B 1 118 ? -23.719 -2.668 -3.971 1 97.25 118 PRO B N 1
ATOM 2219 C CA . PRO B 1 118 ? -24 -3.846 -4.801 1 97.25 118 PRO B CA 1
ATOM 2220 C C . PRO B 1 118 ? -23.609 -3.643 -6.262 1 97.25 118 PRO B C 1
ATOM 2222 O O . PRO B 1 118 ? -23.156 -4.582 -6.918 1 97.25 118 PRO B O 1
ATOM 2225 N N . GLU B 1 119 ? -23.797 -2.463 -6.727 1 97.94 119 GLU B N 1
ATOM 2226 C CA . GLU B 1 119 ? -23.453 -2.205 -8.125 1 97.94 119 GLU B CA 1
ATOM 2227 C C . GLU B 1 119 ? -21.953 -2.363 -8.367 1 97.94 119 GLU B C 1
ATOM 2229 O O . GLU B 1 119 ? -21.531 -2.854 -9.414 1 97.94 119 GLU B O 1
ATOM 2234 N N . LYS B 1 120 ? -21.141 -1.894 -7.434 1 98.06 120 LYS B N 1
ATOM 2235 C CA . LYS B 1 120 ? -19.688 -2.045 -7.555 1 98.06 120 LYS B CA 1
ATOM 2236 C C . LYS B 1 120 ? -19.281 -3.51 -7.434 1 98.06 120 LYS B C 1
ATOM 2238 O O . LYS B 1 120 ? -18.312 -3.941 -8.055 1 98.06 120 LYS B O 1
ATOM 2243 N N . VAL B 1 121 ? -20 -4.242 -6.648 1 98.44 121 VAL B N 1
ATOM 2244 C CA . VAL B 1 121 ? -19.734 -5.672 -6.508 1 98.44 121 VAL B CA 1
ATOM 2245 C C . VAL B 1 121 ? -19.953 -6.375 -7.844 1 98.44 121 VAL B C 1
ATOM 2247 O O . VAL B 1 121 ? -19.156 -7.23 -8.242 1 98.44 121 VAL B O 1
ATOM 2250 N N . VAL B 1 122 ? -21.031 -6.043 -8.492 1 98.62 122 VAL B N 1
ATOM 2251 C CA . VAL B 1 122 ? -21.344 -6.629 -9.789 1 98.62 122 VAL B CA 1
ATOM 2252 C C . VAL B 1 122 ? -20.203 -6.34 -10.766 1 98.62 122 VAL B C 1
ATOM 2254 O O . VAL B 1 122 ? -19.734 -7.234 -11.477 1 98.62 122 VAL B O 1
ATOM 2257 N N . LYS B 1 123 ? -19.781 -5.066 -10.789 1 98.56 123 LYS B N 1
ATOM 2258 C CA . LYS B 1 123 ? -18.688 -4.68 -11.672 1 98.56 123 LYS B CA 1
ATOM 2259 C C . LYS B 1 123 ? -17.406 -5.465 -11.359 1 98.56 123 LYS B C 1
ATOM 2261 O O . LYS B 1 123 ? -16.672 -5.867 -12.266 1 98.56 123 LYS B O 1
ATOM 2266 N N . TYR B 1 124 ? -17.141 -5.629 -10.117 1 98.62 124 TYR B N 1
ATOM 2267 C CA . TYR B 1 124 ? -15.961 -6.379 -9.703 1 98.62 124 TYR B CA 1
ATOM 2268 C C . TYR B 1 124 ? -16.062 -7.836 -10.141 1 98.62 124 TYR B C 1
ATOM 2270 O O . TYR B 1 124 ? -15.07 -8.43 -10.578 1 98.62 124 TYR B O 1
ATOM 2278 N N . LYS B 1 125 ? -17.219 -8.445 -9.969 1 98.5 125 LYS B N 1
ATOM 2279 C CA . LYS B 1 125 ? -17.438 -9.828 -10.383 1 98.5 125 LYS B CA 1
ATOM 2280 C C . LYS B 1 125 ? -17.234 -9.984 -11.883 1 98.5 125 LYS B C 1
ATOM 2282 O O . LYS B 1 125 ? -16.688 -10.992 -12.344 1 98.5 125 LYS B O 1
ATOM 2287 N N . GLU B 1 126 ? -17.703 -9.062 -12.617 1 98.69 126 GLU B N 1
ATOM 2288 C CA . GLU B 1 126 ? -17.484 -9.07 -14.062 1 98.69 126 GLU B CA 1
ATOM 2289 C C . GLU B 1 126 ? -15.992 -9.008 -14.391 1 98.69 126 GLU B C 1
ATOM 2291 O O . GLU B 1 126 ? -15.523 -9.703 -15.289 1 98.69 126 GLU B O 1
ATOM 2296 N N . PHE B 1 127 ? -15.344 -8.117 -13.711 1 98.75 127 PHE B N 1
ATOM 2297 C CA . PHE B 1 127 ? -13.898 -8.008 -13.859 1 98.75 127 PHE B CA 1
ATOM 2298 C C . PHE B 1 127 ? -13.219 -9.336 -13.578 1 98.75 127 PHE B C 1
ATOM 2300 O O . PHE B 1 127 ? -12.383 -9.789 -14.359 1 98.75 127 PHE B O 1
ATOM 2307 N N . GLU B 1 128 ? -13.539 -9.906 -12.438 1 98.56 128 GLU B N 1
ATOM 2308 C CA . GLU B 1 128 ? -12.969 -11.188 -12.039 1 98.56 128 GLU B CA 1
ATOM 2309 C C . GLU B 1 128 ? -13.203 -12.258 -13.102 1 98.56 128 GLU B C 1
ATOM 2311 O O . GLU B 1 128 ? -12.273 -12.984 -13.469 1 98.56 128 GLU B O 1
ATOM 2316 N N . GLU B 1 129 ? -14.391 -12.352 -13.594 1 98.5 129 GLU B N 1
ATOM 2317 C CA . GLU B 1 129 ? -14.734 -13.336 -14.609 1 98.5 129 GLU B CA 1
ATOM 2318 C C . GLU B 1 129 ? -13.906 -13.141 -15.875 1 98.5 129 GLU B C 1
ATOM 2320 O O . GLU B 1 129 ? -13.445 -14.109 -16.484 1 98.5 129 GLU B O 1
ATOM 2325 N N . LYS B 1 130 ? -13.805 -11.961 -16.234 1 98.44 130 LYS B N 1
ATOM 2326 C CA . LYS B 1 130 ? -13.031 -11.648 -17.422 1 98.44 130 LYS B CA 1
ATOM 2327 C C . LYS B 1 130 ? -11.578 -12.086 -17.266 1 98.44 130 LYS B C 1
ATOM 2329 O O . LYS B 1 130 ? -11.008 -12.703 -18.172 1 98.44 130 LYS B O 1
ATOM 2334 N N . ILE B 1 131 ? -11.008 -11.789 -16.172 1 98.44 131 ILE B N 1
ATOM 2335 C CA . ILE B 1 131 ? -9.609 -12.133 -15.914 1 98.44 131 ILE B CA 1
ATOM 2336 C C . ILE B 1 131 ? -9.438 -13.648 -15.914 1 98.44 131 ILE B C 1
ATOM 2338 O O . ILE B 1 131 ? -8.508 -14.18 -16.531 1 98.44 131 ILE B O 1
ATOM 2342 N N . LEU B 1 132 ? -10.289 -14.305 -15.203 1 97.38 132 LEU B N 1
ATOM 2343 C CA . LEU B 1 132 ? -10.164 -15.75 -15.062 1 97.38 132 LEU B CA 1
ATOM 2344 C C . LEU B 1 132 ? -10.414 -16.453 -16.391 1 97.38 132 LEU B C 1
ATOM 2346 O O . LEU B 1 132 ? -9.797 -17.469 -16.688 1 97.38 132 LEU B O 1
ATOM 2350 N N . LYS B 1 133 ? -11.32 -15.953 -17.188 1 96.94 133 LYS B N 1
ATOM 2351 C CA . LYS B 1 133 ? -11.562 -16.484 -18.516 1 96.94 133 LYS B CA 1
ATOM 2352 C C . LYS B 1 133 ? -10.312 -16.375 -19.391 1 96.94 133 LYS B C 1
ATOM 2354 O O . LYS B 1 133 ? -9.945 -17.328 -20.078 1 96.94 133 LYS B O 1
ATOM 2359 N N . ASN B 1 134 ? -9.727 -15.219 -19.328 1 96.62 134 ASN B N 1
ATOM 2360 C CA . ASN B 1 134 ? -8.508 -15 -20.094 1 96.62 134 ASN B CA 1
ATOM 2361 C C . ASN B 1 134 ? -7.383 -15.922 -19.641 1 96.62 134 ASN B C 1
ATOM 2363 O O . ASN B 1 134 ? -6.605 -16.406 -20.469 1 96.62 134 ASN B O 1
ATOM 2367 N N . ALA B 1 135 ? -7.273 -16.109 -18.375 1 94.88 135 ALA B N 1
ATOM 2368 C CA . ALA B 1 135 ? -6.246 -17 -17.828 1 94.88 135 ALA B CA 1
ATOM 2369 C C . ALA B 1 135 ? -6.438 -18.438 -18.312 1 94.88 135 ALA B C 1
ATOM 2371 O O . ALA B 1 135 ? -5.465 -19.109 -18.641 1 94.88 135 ALA B O 1
ATOM 2372 N N . ASN B 1 136 ? -7.664 -18.875 -18.344 1 94.31 136 ASN B N 1
ATOM 2373 C CA . ASN B 1 136 ? -7.98 -20.219 -18.828 1 94.31 136 ASN B CA 1
ATOM 2374 C C . ASN B 1 136 ? -7.645 -20.359 -20.312 1 94.31 136 ASN B C 1
ATOM 2376 O O . ASN B 1 136 ? -7.137 -21.391 -20.734 1 94.31 136 ASN B O 1
ATOM 2380 N N . LEU B 1 137 ? -7.969 -19.375 -21.047 1 94.31 137 LEU B N 1
ATOM 2381 C CA . LEU B 1 137 ? -7.66 -19.375 -22.469 1 94.31 137 LEU B CA 1
ATOM 2382 C C . LEU B 1 137 ? -6.152 -19.453 -22.703 1 94.31 137 LEU B C 1
ATOM 2384 O O . LEU B 1 137 ? -5.691 -20.172 -23.594 1 94.31 137 LEU B O 1
ATOM 2388 N N . ASP B 1 138 ? -5.461 -18.734 -21.969 1 92.25 138 ASP B N 1
ATOM 2389 C CA . ASP B 1 138 ? -4.004 -18.75 -22.078 1 92.25 138 ASP B CA 1
ATOM 2390 C C . ASP B 1 138 ? -3.451 -20.141 -21.75 1 92.25 138 ASP B C 1
ATOM 2392 O O . ASP B 1 138 ? -2.504 -20.594 -22.406 1 92.25 138 ASP B O 1
ATOM 2396 N N . LYS B 1 139 ? -3.98 -20.781 -20.828 1 91.31 139 LYS B N 1
ATOM 2397 C CA . LYS B 1 139 ? -3.557 -22.125 -20.453 1 91.31 139 LYS B CA 1
ATOM 2398 C C . LYS B 1 139 ? -3.795 -23.125 -21.594 1 91.31 139 LYS B C 1
ATOM 2400 O O . LYS B 1 139 ? -2.936 -23.953 -21.875 1 91.31 139 LYS B O 1
ATOM 2405 N N . VAL B 1 140 ? -4.91 -23.016 -22.141 1 92.69 140 VAL B N 1
ATOM 2406 C CA . VAL B 1 140 ? -5.277 -23.906 -23.234 1 92.69 140 VAL B CA 1
ATOM 2407 C C . VAL B 1 140 ? -4.328 -23.688 -24.422 1 92.69 140 VAL B C 1
ATOM 2409 O O . VAL B 1 140 ? -3.846 -24.656 -25.016 1 92.69 140 VAL B O 1
ATOM 2412 N N . ARG B 1 141 ? -4.066 -22.484 -24.766 1 93.5 141 ARG B N 1
ATOM 2413 C CA . ARG B 1 141 ? -3.158 -22.156 -25.859 1 93.5 141 ARG B CA 1
ATOM 2414 C C . ARG B 1 141 ? -1.763 -22.703 -25.609 1 93.5 141 ARG B C 1
ATOM 2416 O O . ARG B 1 141 ? -1.112 -23.219 -26.516 1 93.5 141 ARG B O 1
ATOM 2423 N N . TYR B 1 142 ? -1.355 -22.531 -24.391 1 90.25 142 TYR B N 1
ATOM 2424 C CA . TYR B 1 142 ? -0.036 -23.031 -24.031 1 90.25 142 TYR B CA 1
ATOM 2425 C C . TYR B 1 142 ? 0.034 -24.547 -24.172 1 90.25 142 TYR B C 1
ATOM 2427 O O . TYR B 1 142 ? 1.011 -25.078 -24.688 1 90.25 142 TYR B O 1
ATOM 2435 N N . GLN B 1 143 ? -0.926 -25.297 -23.719 1 91 143 GLN B N 1
ATOM 2436 C CA . GLN B 1 143 ? -0.984 -26.75 -23.828 1 91 143 GLN B CA 1
ATOM 2437 C C . GLN B 1 143 ? -0.971 -27.203 -25.281 1 91 143 GLN B C 1
ATOM 2439 O O . GLN B 1 143 ? -0.306 -28.172 -25.625 1 91 143 GLN B O 1
ATOM 2444 N N . GLN B 1 144 ? -1.73 -26.516 -26 1 93 144 GLN B N 1
ATOM 2445 C CA . GLN B 1 144 ? -1.762 -26.797 -27.422 1 93 144 GLN B CA 1
ATOM 2446 C C . GLN B 1 144 ? -0.386 -26.609 -28.062 1 93 144 GLN B C 1
ATOM 2448 O O . GLN B 1 144 ? 0.037 -27.422 -28.891 1 93 144 GLN B O 1
ATOM 2453 N N . HIS B 1 145 ? 0.281 -25.531 -27.797 1 92.38 145 HIS B N 1
ATOM 2454 C CA . HIS B 1 145 ? 1.625 -25.25 -28.297 1 92.38 145 HIS B CA 1
ATOM 2455 C C . HIS B 1 145 ? 2.586 -26.375 -27.922 1 92.38 145 HIS B C 1
ATOM 2457 O O . HIS B 1 145 ? 3.408 -26.797 -28.734 1 92.38 145 HIS B O 1
ATOM 2463 N N . LEU B 1 146 ? 2.523 -26.875 -26.672 1 90.5 146 LEU B N 1
ATOM 2464 C CA . LEU B 1 146 ? 3.371 -27.969 -26.203 1 90.5 146 LEU B CA 1
ATOM 2465 C C . LEU B 1 146 ? 3.115 -29.234 -27 1 90.5 146 LEU B C 1
ATOM 2467 O O . LEU B 1 146 ? 4.055 -29.969 -27.344 1 90.5 146 LEU B O 1
ATOM 2471 N N . GLN B 1 147 ? 1.922 -29.609 -27.297 1 91.44 147 GLN B N 1
ATOM 2472 C CA . GLN B 1 147 ? 1.549 -30.781 -28.078 1 91.44 147 GLN B CA 1
ATOM 2473 C C . GLN B 1 147 ? 2.07 -30.688 -29.5 1 91.44 147 GLN B C 1
ATOM 2475 O O . GLN B 1 147 ? 2.543 -31.688 -30.062 1 91.44 147 GLN B O 1
ATOM 2480 N N . ASP B 1 148 ? 2.068 -29.562 -30.016 1 92.5 148 ASP B N 1
ATOM 2481 C CA . ASP B 1 148 ? 2.521 -29.344 -31.375 1 92.5 148 ASP B CA 1
ATOM 2482 C C . ASP B 1 148 ? 4.035 -29.516 -31.5 1 92.5 148 ASP B C 1
ATOM 2484 O O . ASP B 1 148 ? 4.535 -29.953 -32.531 1 92.5 148 ASP B O 1
ATOM 2488 N N . GLN B 1 149 ? 4.762 -29.125 -30.594 1 90.81 149 GLN B N 1
ATOM 2489 C CA . GLN B 1 149 ? 6.215 -29.25 -30.594 1 90.81 149 GLN B CA 1
ATOM 2490 C C . GLN B 1 149 ? 6.641 -30.703 -30.453 1 90.81 149 GLN B C 1
ATOM 2492 O O . GLN B 1 149 ? 7.715 -31.094 -30.922 1 90.81 149 GLN B O 1
ATOM 2497 N N . GLN B 1 150 ? 6 -31.484 -29.719 1 86 150 GLN B N 1
ATOM 2498 C CA . GLN B 1 150 ? 6.301 -32.906 -29.547 1 86 150 GLN B CA 1
ATOM 2499 C C . GLN B 1 150 ? 6.078 -33.656 -30.844 1 86 150 GLN B C 1
ATOM 2501 O O . GLN B 1 150 ? 6.691 -34.719 -31.047 1 86 150 GLN B O 1
ATOM 2506 N N . VAL B 1 151 ? 5.234 -33.25 -31.672 1 86.81 151 VAL B N 1
ATOM 2507 C CA . VAL B 1 151 ? 4.914 -33.938 -32.906 1 86.81 151 VAL B CA 1
ATOM 2508 C C . VAL B 1 151 ? 5.949 -33.594 -33.969 1 86.81 151 VAL B C 1
ATOM 2510 O O . VAL B 1 151 ? 6.285 -34.406 -34.812 1 86.81 151 VAL B O 1
ATOM 2513 N N . ASN B 1 152 ? 6.496 -32.531 -33.875 1 68.75 152 ASN B N 1
ATOM 2514 C CA . ASN B 1 152 ? 7.512 -32.188 -34.875 1 68.75 152 ASN B CA 1
ATOM 2515 C C . ASN B 1 152 ? 8.898 -32.656 -34.438 1 68.75 152 ASN B C 1
ATOM 2517 O O . ASN B 1 152 ? 9.789 -32.844 -35.25 1 68.75 152 ASN B O 1
#

Nearest PDB structures (foldseek):
  7vo0-assembly1_H  TM=6.171E-01  e=1.190E-02  Streptomyces coelicolor A3(2)
  5fd5-assembly2_B  TM=6.158E-01  e=2.235E-02  Rhizobium leguminosarum bv. viciae
  4ro3-assembly1_B  TM=6.601E-01  e=4.761E-02  Vibrio cholerae O1 biovar El Tor
  1wq2-assembly1_B  TM=7.211E-01  e=1.788E-01  Nitratidesulfovibrio vulgaris
  4a5n-assembly2_D  TM=5.564E-01  e=6.524E-02  Bacillus subtilis

Sequence (304 aa):
MVAMRSSNVICKDNLKPGEFELFPIQLNFYLQLELIKHVDISVYMKLLQLYNREEGYAFPTIARLMVDLKIGGKATIDNSLDRLEKSGLIEKAKGYRGNNIYYVYKPLDKYELNKLLPEKVVKYKEFEEKILKNANLDKVRYQQHLQDQQVNMVAMRSSNVICKDNLKPGEFELFPIQLNFYLQLELIKHVDISVYMKLLQLYNREEGYAFPTIARLMVDLKIGGKATIDNSLDRLEKSGLIEKAKGYRGNNIYYVYKPLDKYELNKLLPEKVVKYKEFEEKILKNANLDKVRYQQHLQDQQVN

Secondary structure (DSSP, 8-state):
---PPP--SBSTT-PPTTSEEEEETTHHHHHHTTSS-HHHHHHHHHHHHT-BTTTTBB---HHHHHHHHT---HHHHHHHHHHHHHTTSEEEEE-TTS-EEEEEBPPPPHHHHHHH-HHHHHHHHHHHHHHHHHHHHHHHHHHHHHHHHHH-/---PPP--SBSTT-PPTTSEEEEETTHHHHHHTTSS-HHHHHHHHHHHHT-BTTTTBB---HHHHHHHHT---HHHHHHHHHHHHHTTSEEEEE-TTS-EEEEEBPPPPHHHHHHH-HHHHHHHHHHHHHHHHHHHHHHHHHHHHHHHHHH-